Protein AF-A0A969K081-F1 (afdb_monomer_lite)

pLDDT: mean 80.59, std 16.22, range [32.28, 98.19]

Secondary structure (DSSP, 8-state):
--HHHHHHHHHHHHHHHHHHHHHHHHHHHTTT-TTTS--THHHHTTTTHHHHSGGGS-HHHHHHHHHHHHHHHHHHHHHHHHHHHHHHHHHHHHHHHHHHHHHHHHHHHHHHHHHHHHHHHHHHHHHHHHHHHHHHHHHHHHHHHHHHHHHHHHHHHHHHHHHHHHHHHHHHHHHHHHHHHHHHHHHHHHHHHHHHHHHHHHHHHHHHHHHHHHHHHHHHTTSSSS------------------

Radius of gyration: 89.13 Å; chains: 1; bounding box: 155×62×225 Å

Structure (mmCIF, N/CA/C/O backbone):
data_AF-A0A969K081-F1
#
_entry.id   AF-A0A969K081-F1
#
loop_
_atom_site.group_PDB
_atom_site.id
_atom_site.type_symbol
_atom_site.label_atom_id
_atom_site.label_alt_id
_atom_site.label_comp_id
_atom_site.label_asym_id
_atom_site.label_entity_id
_atom_site.label_seq_id
_atom_site.pdbx_PDB_ins_code
_atom_site.Cartn_x
_atom_site.Cartn_y
_atom_site.Cartn_z
_atom_site.occupancy
_atom_site.B_iso_or_equiv
_atom_site.auth_seq_id
_atom_site.auth_comp_id
_atom_site.auth_asym_id
_atom_site.auth_atom_id
_atom_site.pdbx_PDB_model_num
ATOM 1 N N . PRO A 1 1 ? -36.496 29.001 59.239 1.00 59.00 1 PRO A N 1
ATOM 2 C CA . PRO A 1 1 ? -37.001 27.655 58.867 1.00 59.00 1 PRO A CA 1
ATOM 3 C C . PRO A 1 1 ? -38.283 27.318 59.646 1.00 59.00 1 PRO A C 1
ATOM 5 O O . PRO A 1 1 ? -38.297 27.431 60.866 1.00 59.00 1 PRO A O 1
ATOM 8 N N . THR A 1 2 ? -39.377 27.017 58.946 1.00 68.44 2 THR A N 1
ATOM 9 C CA . THR A 1 2 ? -40.729 26.891 59.518 1.00 68.44 2 THR A CA 1
ATOM 10 C C . THR A 1 2 ? -41.077 25.438 59.856 1.00 68.44 2 THR A C 1
ATOM 12 O O . THR A 1 2 ? -40.722 24.526 59.116 1.00 68.44 2 THR A O 1
ATOM 15 N N . LEU A 1 3 ? -41.824 25.237 60.948 1.00 76.12 3 LEU A N 1
ATOM 16 C CA . LEU A 1 3 ? -42.313 23.943 61.459 1.00 76.12 3 LEU A CA 1
ATOM 17 C C . LEU A 1 3 ? -42.995 23.067 60.385 1.00 76.12 3 LEU A C 1
ATOM 19 O O . LEU A 1 3 ? -42.941 21.846 60.450 1.00 76.12 3 LEU A O 1
ATOM 23 N N . ARG A 1 4 ? -43.616 23.698 59.379 1.00 74.25 4 ARG A N 1
ATOM 24 C CA . ARG A 1 4 ? -44.255 23.006 58.250 1.00 74.25 4 ARG A CA 1
ATOM 25 C C . ARG A 1 4 ? -43.267 22.206 57.407 1.00 74.25 4 ARG A C 1
ATOM 27 O O . ARG A 1 4 ? -43.571 21.076 57.077 1.00 74.25 4 ARG A O 1
ATOM 34 N N . ARG A 1 5 ? -42.079 22.754 57.130 1.00 72.88 5 ARG A N 1
ATOM 35 C CA . ARG A 1 5 ? -41.067 22.062 56.318 1.00 72.88 5 ARG A CA 1
ATOM 36 C C . ARG A 1 5 ? -40.597 20.772 56.993 1.00 72.88 5 ARG A C 1
ATOM 38 O O . ARG A 1 5 ? -40.490 19.759 56.328 1.00 72.88 5 ARG A O 1
ATOM 45 N N . TRP A 1 6 ? -40.385 20.814 58.308 1.00 73.38 6 TRP A N 1
ATOM 46 C CA . TRP A 1 6 ? -40.000 19.631 59.083 1.00 73.38 6 TRP A CA 1
ATOM 47 C C . TRP A 1 6 ? -41.108 18.565 59.085 1.00 73.38 6 TRP A C 1
ATOM 49 O O . TRP A 1 6 ? -40.844 17.395 58.858 1.00 73.38 6 TRP A O 1
ATOM 59 N N . LEU A 1 7 ? -42.371 18.983 59.224 1.00 77.00 7 LEU A N 1
ATOM 60 C CA . LEU A 1 7 ? -43.511 18.064 59.174 1.00 77.00 7 LEU A CA 1
ATOM 61 C C . LEU A 1 7 ? -43.740 17.452 57.777 1.00 77.00 7 LEU A C 1
ATOM 63 O O . LEU A 1 7 ? -44.241 16.335 57.666 1.00 77.00 7 LEU A O 1
ATOM 67 N N . ASP A 1 8 ? -43.435 18.199 56.716 1.00 77.12 8 ASP A N 1
ATOM 68 C CA . ASP A 1 8 ? -43.556 17.729 55.335 1.00 77.12 8 ASP A CA 1
ATOM 69 C C . ASP A 1 8 ? -42.417 16.753 54.978 1.00 77.12 8 ASP A C 1
ATOM 71 O O . ASP A 1 8 ? -42.691 15.716 54.371 1.00 77.12 8 ASP A O 1
ATOM 75 N N . GLU A 1 9 ? -41.186 17.026 55.433 1.00 72.81 9 GLU A N 1
ATOM 76 C CA . GLU A 1 9 ? -40.024 16.125 55.325 1.00 72.81 9 GLU A CA 1
ATOM 77 C C . GLU A 1 9 ? -40.295 14.780 56.028 1.00 72.81 9 GLU A C 1
ATOM 79 O O . GLU A 1 9 ? -40.146 13.728 55.405 1.00 72.81 9 GLU A O 1
ATOM 84 N N . ASP A 1 10 ? -40.834 14.795 57.253 1.00 75.56 10 ASP A N 1
ATOM 85 C CA . ASP A 1 10 ? -41.200 13.574 57.991 1.00 75.56 10 ASP A CA 1
ATOM 86 C C . ASP A 1 10 ? -42.294 12.751 57.282 1.00 75.56 10 ASP A C 1
ATOM 88 O O . ASP A 1 10 ? -42.294 11.519 57.293 1.00 75.56 10 ASP A O 1
ATOM 92 N N . ARG A 1 11 ? -43.260 13.408 56.627 1.00 82.56 11 ARG A N 1
ATOM 93 C CA . ARG A 1 11 ? -44.336 12.716 55.889 1.00 82.56 11 ARG A CA 1
ATOM 94 C C . ARG A 1 11 ? -43.858 12.101 54.586 1.0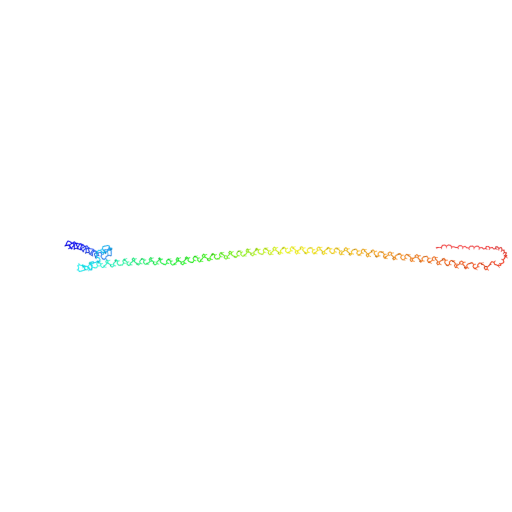0 82.56 11 ARG A C 1
ATOM 96 O O . ARG A 1 11 ? -44.428 11.113 54.118 1.00 82.56 11 ARG A O 1
ATOM 103 N N . GLU A 1 12 ? -42.905 12.744 53.932 1.00 83.19 12 GLU A N 1
ATOM 104 C CA . GLU A 1 12 ? -42.286 12.236 52.716 1.00 83.19 12 GLU A CA 1
ATOM 105 C C . GLU A 1 12 ? -41.336 11.078 53.025 1.00 83.19 12 GLU A C 1
ATOM 107 O O . GLU A 1 12 ? -41.365 10.081 52.302 1.00 83.19 12 GLU A O 1
ATOM 112 N N . TRP A 1 13 ? -40.614 11.152 54.148 1.00 82.62 13 TRP A N 1
ATOM 113 C CA . TRP A 1 13 ? -39.854 10.040 54.719 1.00 82.62 13 TRP A CA 1
ATOM 114 C C . TRP A 1 13 ? -40.749 8.828 54.994 1.00 82.62 13 TRP A C 1
ATOM 116 O O . TRP A 1 13 ? -40.563 7.782 54.383 1.00 82.62 13 TRP A O 1
ATOM 126 N N . LEU A 1 14 ? -41.803 8.981 55.803 1.00 85.94 14 LEU A N 1
ATOM 127 C CA . LEU A 1 14 ? -42.686 7.868 56.190 1.00 85.94 14 LEU A CA 1
ATOM 128 C C . LEU A 1 14 ? -43.382 7.182 55.005 1.00 85.94 14 LEU A C 1
ATOM 130 O O . LEU A 1 14 ? -43.640 5.978 55.044 1.00 85.94 14 LEU A O 1
ATOM 134 N N . ARG A 1 15 ? -43.725 7.937 53.952 1.00 88.50 15 ARG A N 1
ATOM 135 C CA . ARG A 1 15 ? -44.323 7.363 52.735 1.00 88.50 15 ARG A CA 1
ATOM 136 C C . ARG A 1 15 ? -43.318 6.513 51.969 1.00 88.50 15 ARG A C 1
ATOM 138 O O . ARG A 1 15 ? -43.654 5.403 51.569 1.00 88.50 15 ARG A O 1
ATOM 145 N N . GLN A 1 16 ? -42.116 7.038 51.763 1.00 88.19 16 GLN A N 1
ATOM 146 C CA . GLN A 1 16 ? -41.077 6.327 51.031 1.00 88.19 16 GLN A CA 1
ATOM 147 C C . GLN A 1 16 ? -40.527 5.145 51.851 1.00 88.19 16 GLN A C 1
ATOM 149 O O . GLN A 1 16 ? -40.237 4.106 51.271 1.00 88.19 16 GLN A O 1
ATOM 154 N N . HIS A 1 17 ? -40.455 5.268 53.184 1.00 89.44 17 HIS A N 1
ATOM 155 C CA . HIS A 1 17 ? -40.077 4.184 54.095 1.00 89.44 17 HIS A CA 1
ATOM 156 C C . HIS A 1 17 ? -41.062 3.018 53.990 1.00 89.44 17 HIS A C 1
ATOM 158 O O . HIS A 1 17 ? -40.651 1.907 53.688 1.00 89.44 17 HIS A O 1
ATOM 164 N N . ARG A 1 18 ? -42.374 3.284 54.063 1.00 90.75 18 ARG A N 1
ATOM 165 C CA . ARG A 1 18 ? -43.397 2.242 53.869 1.00 90.75 18 ARG A CA 1
ATOM 166 C C . ARG A 1 18 ? -43.296 1.557 52.508 1.00 90.75 18 ARG A C 1
ATOM 168 O O . ARG A 1 18 ? -43.435 0.343 52.425 1.00 90.75 18 ARG A O 1
ATOM 175 N N . GLN A 1 19 ? -43.056 2.330 51.451 1.00 91.81 19 GLN A N 1
ATOM 176 C CA . GLN A 1 19 ? -42.884 1.772 50.113 1.00 91.81 19 GLN A CA 1
ATOM 177 C C . GLN A 1 19 ? -41.620 0.904 50.015 1.00 91.81 19 GLN A C 1
ATOM 179 O O . GLN A 1 19 ? -41.650 -0.140 49.374 1.00 91.81 19 GLN A O 1
ATOM 184 N N . LEU A 1 20 ? -40.528 1.308 50.670 1.00 92.38 20 LEU A N 1
ATOM 185 C CA . LEU A 1 20 ? -39.312 0.505 50.768 1.00 92.38 20 LEU A CA 1
ATOM 186 C C . LEU A 1 20 ? -39.567 -0.807 51.523 1.00 92.38 20 LEU A C 1
ATOM 188 O O . LEU A 1 20 ? -39.098 -1.845 51.065 1.00 92.38 20 LEU A O 1
ATOM 192 N N . SER A 1 21 ? -40.328 -0.778 52.622 1.00 93.50 21 SER A N 1
ATOM 193 C CA . SER A 1 21 ? -40.708 -1.987 53.364 1.00 93.50 21 SER A CA 1
ATOM 194 C C . SER A 1 21 ? -41.506 -2.955 52.485 1.00 93.50 21 SER A C 1
ATOM 196 O O . SER A 1 21 ? -41.165 -4.132 52.401 1.00 93.50 21 SER A O 1
ATOM 198 N N . GLU A 1 22 ? -42.533 -2.457 51.787 1.00 94.88 22 GLU A N 1
ATOM 199 C CA . GLU A 1 22 ? -43.368 -3.261 50.882 1.00 94.88 22 GLU A CA 1
ATOM 200 C C . GLU A 1 22 ? -42.542 -3.874 49.736 1.00 94.88 22 GLU A C 1
ATOM 202 O O . GLU A 1 22 ? -42.673 -5.063 49.436 1.00 94.88 22 GLU A O 1
ATOM 207 N N . ASP A 1 23 ? -41.646 -3.091 49.127 1.00 95.12 23 ASP A N 1
ATOM 208 C CA . ASP A 1 23 ? -40.792 -3.557 48.032 1.00 95.12 23 ASP A CA 1
ATOM 209 C C . ASP A 1 23 ? -39.723 -4.565 48.527 1.00 95.12 23 ASP A C 1
ATOM 211 O O . ASP A 1 23 ? -39.427 -5.540 47.829 1.00 95.12 23 ASP A O 1
ATOM 215 N N . ALA A 1 24 ? -39.195 -4.405 49.747 1.00 94.62 24 ALA A N 1
ATOM 216 C CA . ALA A 1 24 ? -38.258 -5.351 50.365 1.00 94.62 24 ALA A CA 1
ATOM 217 C C . ALA A 1 24 ? -38.931 -6.688 50.742 1.00 94.62 24 ALA A C 1
ATOM 219 O O . ALA A 1 24 ? -38.358 -7.768 50.535 1.00 94.62 24 ALA A O 1
ATOM 220 N N . GLU A 1 25 ? -40.168 -6.641 51.243 1.00 95.19 25 GLU A N 1
ATOM 221 C CA . GLU A 1 25 ? -40.990 -7.833 51.478 1.00 95.19 25 GLU A CA 1
ATOM 222 C C . GLU A 1 25 ? -41.301 -8.558 50.164 1.00 95.19 25 GLU A C 1
ATOM 224 O O . GLU A 1 25 ? -41.139 -9.779 50.079 1.00 95.19 25 GLU A O 1
ATOM 229 N N . ALA A 1 26 ? -41.672 -7.816 49.115 1.00 94.94 26 ALA A N 1
ATOM 230 C CA . ALA A 1 26 ? -41.918 -8.374 47.790 1.00 94.94 26 ALA A CA 1
ATOM 231 C C . ALA A 1 26 ? -40.659 -9.038 47.210 1.00 94.94 26 ALA A C 1
ATOM 233 O O . ALA A 1 26 ? -40.724 -10.178 46.751 1.00 94.94 26 ALA A O 1
ATOM 234 N N . TRP A 1 27 ? -39.498 -8.382 47.283 1.00 96.44 27 TRP A N 1
ATOM 235 C CA . TRP A 1 27 ? -38.220 -8.958 46.847 1.00 96.44 27 TRP A CA 1
ATOM 236 C C . TRP A 1 27 ? -37.920 -10.288 47.547 1.00 96.44 27 TRP A C 1
ATOM 238 O O . TRP A 1 27 ? -37.550 -11.268 46.899 1.00 96.44 27 TRP A O 1
ATOM 248 N N . THR A 1 28 ? -38.165 -10.360 48.854 1.00 96.06 28 THR A N 1
ATOM 249 C CA . THR A 1 28 ? -37.960 -11.583 49.643 1.00 96.06 28 THR A CA 1
ATOM 250 C C . THR A 1 28 ? -38.957 -12.679 49.268 1.00 96.06 28 THR A C 1
ATOM 252 O O . THR A 1 28 ? -38.566 -13.833 49.077 1.00 96.06 28 THR A O 1
ATOM 255 N N . ALA A 1 29 ? -40.234 -12.329 49.085 1.00 95.62 29 ALA A N 1
ATOM 256 C CA . ALA A 1 29 ? -41.270 -13.252 48.619 1.00 95.62 29 ALA A CA 1
ATOM 257 C C . ALA A 1 29 ? -40.964 -13.814 47.217 1.00 95.62 29 ALA A C 1
ATOM 259 O O . ALA A 1 29 ? -41.280 -14.969 46.922 1.00 95.62 29 ALA A O 1
ATOM 260 N N . HIS A 1 30 ? -40.287 -13.028 46.378 1.00 95.19 30 HIS A N 1
ATOM 261 C CA . HIS A 1 30 ? -39.812 -13.407 45.048 1.00 95.19 30 HIS A CA 1
ATOM 262 C C . HIS A 1 30 ? -38.402 -14.025 45.045 1.00 95.19 30 HIS A C 1
ATOM 264 O O . HIS A 1 30 ? -37.718 -14.001 44.025 1.00 95.19 30 HIS A O 1
ATOM 270 N N . GLN A 1 31 ? -37.967 -14.625 46.160 1.00 93.81 31 GLN A N 1
ATOM 271 C CA . GLN A 1 31 ? -36.681 -15.334 46.276 1.00 93.81 31 GLN A CA 1
ATOM 272 C C . GLN A 1 31 ? -35.467 -14.458 45.940 1.00 93.81 31 GLN A C 1
ATOM 274 O O . GLN A 1 31 ? -34.484 -14.928 45.369 1.00 93.81 31 GLN A O 1
ATOM 279 N N . GLN A 1 32 ? -35.540 -13.179 46.301 1.00 91.88 32 GLN A N 1
ATOM 280 C CA . GLN A 1 32 ? -34.469 -12.209 46.121 1.00 91.88 32 GLN A CA 1
ATOM 281 C C . GLN A 1 32 ? -34.068 -11.971 44.650 1.00 91.88 32 GLN A C 1
ATOM 283 O O . GLN A 1 32 ? -32.918 -11.640 44.345 1.00 91.88 32 GLN A O 1
ATOM 288 N N . GLU A 1 33 ? -35.010 -12.099 43.710 1.00 94.62 33 GLU A N 1
ATOM 289 C CA . GLU A 1 33 ? -34.734 -11.905 42.286 1.00 94.62 33 GLU A CA 1
ATOM 290 C C . GLU A 1 33 ? -34.259 -10.470 41.966 1.00 94.62 33 GLU A C 1
ATOM 292 O O . GLU A 1 33 ? -34.848 -9.471 42.385 1.00 94.62 33 GLU A O 1
ATOM 297 N N . ALA A 1 34 ? -33.208 -10.353 41.146 1.00 90.56 34 ALA A N 1
ATOM 298 C CA . ALA A 1 34 ? -32.587 -9.072 40.799 1.00 90.56 34 ALA A CA 1
ATOM 299 C C . ALA A 1 34 ? -33.510 -8.091 40.043 1.00 90.56 34 ALA A C 1
ATOM 301 O O . ALA A 1 34 ? -33.177 -6.910 39.923 1.00 90.56 34 ALA A O 1
ATOM 302 N N . SER A 1 35 ? -34.632 -8.558 39.486 1.00 92.00 35 SER A N 1
ATOM 303 C CA . SER A 1 35 ? -35.621 -7.736 38.773 1.00 92.00 35 SER A CA 1
ATOM 304 C C . SER A 1 35 ? -36.452 -6.844 39.704 1.00 92.00 35 SER A C 1
ATOM 306 O O . SER A 1 35 ? -36.921 -5.798 39.259 1.00 92.00 35 SER A O 1
ATOM 308 N N . PHE A 1 36 ? -36.572 -7.217 40.982 1.00 92.38 36 PHE A N 1
ATOM 309 C CA . PHE A 1 36 ? -37.279 -6.453 42.018 1.00 92.38 36 PHE A CA 1
ATOM 310 C C . PHE A 1 36 ? -36.385 -5.422 42.719 1.00 92.38 36 PHE A C 1
ATOM 312 O O . PHE A 1 36 ? -36.888 -4.513 43.374 1.00 92.38 36 PHE A O 1
ATOM 319 N N . LEU A 1 37 ? -35.063 -5.533 42.559 1.00 94.50 37 LEU A N 1
ATOM 320 C CA . LEU A 1 37 ? -34.110 -4.574 43.108 1.00 94.50 37 LEU A CA 1
ATOM 321 C C . LEU A 1 37 ? -34.293 -3.190 42.485 1.00 94.50 37 LEU A C 1
ATOM 323 O O . LEU A 1 37 ? -34.565 -3.045 41.287 1.00 94.50 37 LEU A O 1
ATOM 327 N N . TYR A 1 38 ? -34.082 -2.154 43.290 1.00 94.06 38 TYR A N 1
ATOM 328 C CA . TYR A 1 38 ? -34.150 -0.784 42.805 1.00 94.06 38 TYR A CA 1
ATOM 329 C C . TYR A 1 38 ? -33.035 -0.499 41.800 1.00 94.06 38 TYR A C 1
ATOM 331 O O . TYR A 1 38 ? -31.892 -0.927 41.948 1.00 94.06 38 TYR A O 1
ATOM 339 N N . ARG A 1 39 ? -33.369 0.264 40.753 1.00 92.06 39 ARG A N 1
ATOM 340 C CA . ARG A 1 39 ? -32.433 0.682 39.701 1.00 92.06 39 ARG A CA 1
ATOM 341 C C . ARG A 1 39 ? -32.678 2.135 39.311 1.00 92.06 39 ARG A C 1
ATOM 343 O O . ARG A 1 39 ? -33.806 2.627 39.369 1.00 92.06 39 ARG A O 1
ATOM 350 N N . GLY A 1 40 ? -31.623 2.809 38.858 1.00 90.44 40 GLY A N 1
ATOM 351 C CA . GLY A 1 40 ? -31.710 4.168 38.322 1.00 90.44 40 GLY A CA 1
ATOM 352 C C . GLY A 1 40 ? -32.259 5.165 39.344 1.00 90.44 40 GLY A C 1
ATOM 353 O O . GLY A 1 40 ? -31.790 5.215 40.476 1.00 90.44 40 GLY A O 1
ATOM 354 N N . SER A 1 41 ? -33.266 5.947 38.951 1.00 89.62 41 SER A N 1
ATOM 355 C CA . SER A 1 41 ? -33.818 7.023 39.784 1.00 89.62 41 SER A CA 1
ATOM 356 C C . SER A 1 41 ? -34.443 6.539 41.093 1.00 89.62 41 SER A C 1
ATOM 358 O O . SER A 1 41 ? -34.423 7.281 42.068 1.00 89.62 41 SER A O 1
ATOM 360 N N . ARG A 1 42 ? -34.985 5.311 41.136 1.00 89.81 42 ARG A N 1
ATOM 361 C CA . ARG A 1 42 ? -35.595 4.767 42.358 1.00 89.81 42 ARG A CA 1
ATOM 362 C C . ARG A 1 42 ? -34.538 4.431 43.413 1.00 89.81 42 ARG A C 1
ATOM 364 O O . ARG A 1 42 ? -34.762 4.702 44.581 1.00 89.81 42 ARG A O 1
ATOM 371 N N . LEU A 1 43 ? -33.384 3.907 42.991 1.00 92.12 43 LEU A N 1
ATOM 372 C CA . LEU A 1 43 ? -32.249 3.647 43.882 1.00 92.12 43 LEU A CA 1
ATOM 373 C C . LEU A 1 43 ? -31.585 4.956 44.328 1.00 92.12 43 LEU A C 1
ATOM 375 O O . LEU A 1 43 ? -31.345 5.132 45.512 1.00 92.12 43 LEU A O 1
ATOM 379 N N . ALA A 1 44 ? -31.398 5.911 43.411 1.00 90.19 44 ALA A N 1
ATOM 380 C CA . ALA A 1 44 ? -30.801 7.213 43.724 1.00 90.19 44 ALA A CA 1
ATOM 381 C C . ALA A 1 44 ? -31.606 8.030 44.754 1.00 90.19 44 ALA A C 1
ATOM 383 O O . ALA A 1 44 ? -31.037 8.816 45.501 1.00 90.19 44 ALA A O 1
ATOM 384 N N . ALA A 1 45 ? -32.931 7.849 44.809 1.00 88.62 45 ALA A N 1
ATOM 385 C CA . ALA A 1 45 ? -33.777 8.515 45.801 1.00 88.62 45 ALA A CA 1
ATOM 386 C C . ALA A 1 45 ? -33.554 7.999 47.236 1.00 88.62 45 ALA A C 1
ATOM 388 O O . ALA A 1 45 ? -33.828 8.728 48.188 1.00 88.62 45 ALA A O 1
ATOM 389 N N . VAL A 1 46 ? -33.063 6.763 47.382 1.00 89.88 46 VAL A N 1
ATOM 390 C CA . VAL A 1 46 ? -32.920 6.068 48.671 1.00 89.88 46 VAL A CA 1
ATOM 391 C C . VAL A 1 46 ? -31.476 5.671 49.003 1.00 89.88 46 VAL A C 1
ATOM 393 O O . VAL A 1 46 ? -31.223 5.103 50.060 1.00 89.88 46 VAL A O 1
ATOM 396 N N . GLU A 1 47 ? -30.503 5.972 48.135 1.00 88.31 47 GLU A N 1
ATOM 397 C CA . GLU A 1 47 ? -29.103 5.550 48.312 1.00 88.31 47 GLU A CA 1
ATOM 398 C C . GLU A 1 47 ? -28.439 6.171 49.548 1.00 88.31 47 GLU A C 1
ATOM 400 O O . GLU A 1 47 ? -27.571 5.553 50.154 1.00 88.31 47 GLU A O 1
ATOM 405 N N . THR A 1 48 ? -28.872 7.370 49.953 1.00 87.81 48 THR A N 1
ATOM 406 C CA . THR A 1 48 ? -28.328 8.091 51.115 1.00 87.81 48 THR A CA 1
ATOM 407 C C . THR A 1 48 ? -28.983 7.678 52.430 1.00 87.81 48 THR A C 1
ATOM 409 O O . THR A 1 48 ? -28.584 8.135 53.500 1.00 87.81 48 THR A O 1
ATOM 412 N N . TRP A 1 49 ? -30.020 6.845 52.380 1.00 87.75 49 TRP A N 1
ATOM 413 C CA . TRP A 1 49 ? -30.821 6.496 53.548 1.00 87.75 49 TRP A CA 1
ATOM 414 C C . TRP A 1 49 ? -30.106 5.606 54.561 1.00 87.75 49 TRP A C 1
ATOM 416 O O . TRP A 1 49 ? -30.269 5.876 55.750 1.00 87.75 49 TRP A O 1
ATOM 426 N N . PRO A 1 50 ? -29.279 4.619 54.159 1.00 87.19 50 PRO A N 1
ATOM 427 C CA . PRO A 1 50 ? -28.464 3.872 55.112 1.00 87.19 50 PRO A CA 1
ATOM 428 C C . PRO A 1 50 ? -27.547 4.779 55.946 1.00 87.19 50 PRO A C 1
ATOM 430 O O . PRO A 1 50 ? -27.298 4.487 57.110 1.00 87.19 50 PRO A O 1
ATOM 433 N N . GLU A 1 51 ? -27.078 5.895 55.376 1.00 86.19 51 GLU A N 1
ATOM 434 C CA . GLU A 1 51 ? -26.223 6.867 56.071 1.00 86.19 51 GLU A CA 1
ATOM 435 C C . GLU A 1 51 ? -27.021 7.850 56.943 1.00 86.19 51 GLU A C 1
ATOM 437 O O . GLU A 1 51 ? -26.539 8.272 57.992 1.00 86.19 51 GLU A O 1
ATOM 442 N N . GLN A 1 52 ? -28.227 8.236 56.514 1.00 85.38 52 GLN A N 1
ATOM 443 C CA . GLN A 1 52 ? -29.030 9.279 57.169 1.00 85.38 52 GLN A CA 1
ATOM 444 C C . GLN A 1 52 ? -29.995 8.741 58.233 1.00 85.38 52 GLN A C 1
ATOM 446 O O . GLN A 1 52 ? -30.214 9.408 59.240 1.00 85.38 52 GLN A O 1
ATOM 451 N N . HIS A 1 53 ? -30.563 7.555 58.013 1.00 82.25 53 HIS A N 1
ATOM 452 C CA . HIS A 1 53 ? -31.622 6.955 58.834 1.00 82.25 53 HIS A CA 1
ATOM 453 C C . HIS A 1 53 ? -31.368 5.457 59.071 1.00 82.25 53 HIS A C 1
ATOM 455 O O . HIS A 1 53 ? -32.305 4.679 59.231 1.00 82.25 53 HIS A O 1
ATOM 461 N N . GLY A 1 54 ? -30.100 5.028 59.067 1.00 80.81 54 GLY A N 1
ATOM 462 C CA . GLY A 1 54 ? -29.719 3.615 59.171 1.00 80.81 54 GL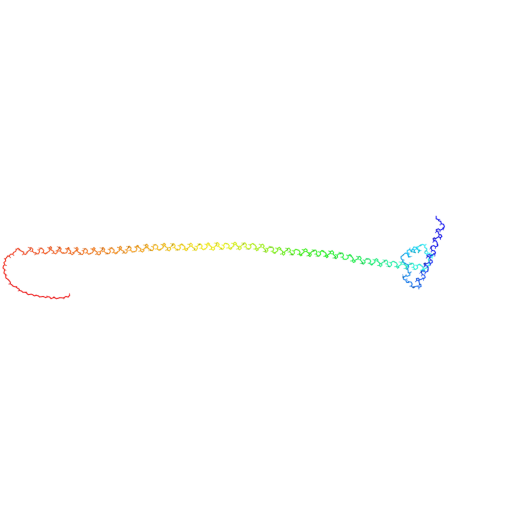Y A CA 1
ATOM 463 C C . GLY A 1 54 ? -30.334 2.883 60.369 1.00 80.81 54 GLY A C 1
ATOM 464 O O . GLY A 1 54 ? -30.721 1.724 60.232 1.00 80.81 54 GLY A O 1
ATOM 465 N N . ASP A 1 55 ? -30.493 3.578 61.499 1.00 83.69 55 ASP A N 1
ATOM 466 C CA . ASP A 1 55 ? -31.081 3.041 62.736 1.00 83.69 55 ASP A CA 1
ATOM 467 C C . ASP A 1 55 ? -32.608 2.833 62.656 1.00 83.69 55 ASP A C 1
ATOM 469 O O . ASP A 1 55 ? -33.170 2.078 63.449 1.00 83.69 55 ASP A O 1
ATOM 473 N N . GLU A 1 56 ? -33.289 3.491 61.712 1.00 86.25 56 GLU A N 1
ATOM 474 C CA . GLU A 1 56 ? -34.736 3.367 61.479 1.00 86.25 56 GLU A CA 1
ATOM 475 C C . GLU A 1 56 ? -35.072 2.303 60.419 1.00 86.25 56 GLU A C 1
ATOM 477 O O . GLU A 1 56 ? -36.229 1.898 60.297 1.00 86.25 56 GLU A O 1
ATOM 482 N N . LEU A 1 57 ? -34.070 1.831 59.666 1.00 88.19 57 LEU A N 1
ATOM 483 C CA . LEU A 1 57 ? -34.235 0.802 58.642 1.00 88.19 57 LEU A CA 1
ATOM 484 C C . LEU A 1 57 ? -34.250 -0.603 59.256 1.00 88.19 57 LEU A C 1
ATOM 486 O O . LEU A 1 57 ? -33.393 -0.974 60.061 1.00 88.19 57 LEU A O 1
ATOM 490 N N . SER A 1 58 ? -35.193 -1.426 58.809 1.00 91.12 58 SER A N 1
ATOM 491 C CA . SER A 1 58 ? -35.239 -2.852 59.136 1.00 91.12 58 SER A CA 1
ATOM 492 C C . SER A 1 58 ? -34.039 -3.595 58.523 1.00 91.12 58 SER A C 1
ATOM 494 O O . SER A 1 58 ? -33.593 -3.231 57.431 1.00 91.12 58 SER A O 1
ATOM 496 N N . PRO A 1 59 ? -33.546 -4.695 59.131 1.00 91.56 59 PRO A N 1
ATOM 497 C CA . PRO A 1 59 ? -32.498 -5.525 58.530 1.00 91.56 59 PRO A CA 1
ATOM 498 C C . PRO A 1 59 ? -32.814 -5.972 57.094 1.00 91.56 59 PRO A C 1
ATOM 500 O O . PRO A 1 59 ? -31.917 -6.023 56.257 1.00 91.56 59 PRO A O 1
ATOM 503 N N . LEU A 1 60 ? -34.092 -6.236 56.793 1.00 92.94 60 LEU A N 1
ATOM 504 C CA . LEU A 1 60 ? -34.543 -6.624 55.453 1.00 92.94 60 LEU A CA 1
ATOM 505 C C . LEU A 1 60 ? -34.393 -5.487 54.433 1.00 92.94 60 LEU A C 1
ATOM 507 O O . LEU A 1 60 ? -33.997 -5.711 53.293 1.00 92.94 60 LEU A O 1
ATOM 511 N N . GLU A 1 61 ? -34.693 -4.257 54.852 1.00 93.62 61 GLU A N 1
ATOM 512 C CA . GLU A 1 61 ? -34.575 -3.057 54.018 1.00 93.62 61 GLU A CA 1
ATOM 513 C C . GLU A 1 61 ? -33.103 -2.743 53.740 1.00 93.62 61 GLU A C 1
ATOM 515 O O . GLU A 1 61 ? -32.738 -2.423 52.609 1.00 93.62 61 GLU A O 1
ATOM 520 N N . GLN A 1 62 ? -32.241 -2.896 54.750 1.00 92.44 62 GLN A N 1
ATOM 521 C CA . GLN A 1 62 ? -30.794 -2.756 54.592 1.00 92.44 62 GLN A CA 1
ATOM 522 C C . GLN A 1 62 ? -30.235 -3.796 53.609 1.00 92.44 62 GLN A C 1
ATOM 524 O O . GLN A 1 62 ? -29.456 -3.445 52.722 1.00 92.44 62 GLN A O 1
ATOM 529 N N . GLU A 1 63 ? -30.663 -5.059 53.716 1.00 93.50 63 GLU A N 1
ATOM 530 C CA . GLU A 1 63 ? -30.260 -6.126 52.791 1.00 93.50 63 GLU A CA 1
ATOM 531 C C . GLU A 1 63 ? -30.729 -5.836 51.357 1.00 93.50 63 GLU A C 1
ATOM 533 O O . GLU A 1 63 ? -29.942 -5.940 50.413 1.00 93.50 63 GLU A O 1
ATOM 538 N N . PHE A 1 64 ? -31.976 -5.385 51.191 1.00 94.62 64 PHE A N 1
ATOM 539 C CA . PHE A 1 64 ? -32.543 -5.008 49.895 1.00 94.62 64 PHE A CA 1
ATOM 540 C C . PHE A 1 64 ? -31.790 -3.846 49.229 1.00 94.62 64 PHE A C 1
ATOM 542 O O . PHE A 1 64 ? -31.459 -3.904 48.036 1.00 94.62 64 PHE A O 1
ATOM 549 N N . LEU A 1 65 ? -31.487 -2.786 49.985 1.00 93.75 65 LEU A N 1
ATOM 550 C CA . LEU A 1 65 ? -30.724 -1.643 49.481 1.00 93.75 65 LEU A CA 1
ATOM 551 C C . LEU A 1 65 ? -29.298 -2.055 49.107 1.00 93.75 65 LEU A C 1
ATOM 553 O O . LEU A 1 65 ? -28.818 -1.704 48.027 1.00 93.75 65 LEU A O 1
ATOM 557 N N . GLN A 1 66 ? -28.647 -2.866 49.943 1.00 93.31 66 GLN A N 1
ATOM 558 C CA . GLN A 1 66 ? -27.301 -3.360 49.670 1.00 93.31 66 GLN A CA 1
ATOM 559 C C . GLN A 1 66 ? -27.256 -4.257 48.424 1.00 93.31 66 GLN A C 1
ATOM 561 O O . GLN A 1 66 ? -26.344 -4.132 47.598 1.00 93.31 66 GLN A O 1
ATOM 566 N N . ALA A 1 67 ? -28.250 -5.130 48.247 1.00 94.81 67 ALA A N 1
ATOM 567 C CA . ALA A 1 67 ? -28.392 -5.950 47.049 1.00 94.81 67 ALA A CA 1
ATOM 568 C C . ALA A 1 67 ? -28.604 -5.077 45.800 1.00 94.81 67 ALA A C 1
ATOM 570 O O . ALA A 1 67 ? -27.948 -5.293 44.777 1.00 94.81 67 ALA A O 1
ATOM 571 N N . SER A 1 68 ? -29.443 -4.041 45.901 1.00 94.81 68 SER A N 1
ATOM 572 C CA . SER A 1 68 ? -29.707 -3.089 44.812 1.00 94.81 68 SER A CA 1
ATOM 573 C C . SER A 1 68 ? -28.445 -2.327 44.385 1.00 94.81 68 SER A C 1
ATOM 575 O O . SER A 1 68 ? -28.144 -2.245 43.191 1.00 94.81 68 SER A O 1
ATOM 577 N N . LEU A 1 69 ? -27.656 -1.836 45.347 1.00 93.88 69 LEU A N 1
ATOM 578 C CA . LEU A 1 69 ? -26.375 -1.162 45.094 1.00 93.88 69 LEU A CA 1
ATOM 579 C C . LEU A 1 69 ? -25.345 -2.103 44.455 1.00 93.88 69 LEU A C 1
ATOM 581 O O . LEU A 1 69 ? -24.660 -1.730 43.498 1.00 93.88 69 LEU A O 1
ATOM 585 N N . THR A 1 70 ? -25.260 -3.342 44.944 1.00 94.12 70 THR A N 1
ATOM 586 C CA . THR A 1 70 ? -24.333 -4.354 44.414 1.00 94.12 70 THR A CA 1
ATOM 587 C C . THR A 1 70 ? -24.664 -4.705 42.962 1.00 94.12 70 THR A C 1
ATOM 589 O O . THR A 1 70 ? -23.769 -4.778 42.117 1.00 94.12 70 THR A O 1
ATOM 592 N N . GLU A 1 71 ? -25.949 -4.858 42.638 1.00 94.19 71 GLU A N 1
ATOM 593 C CA . GLU A 1 71 ? -26.396 -5.132 41.271 1.00 94.19 71 GLU A CA 1
ATOM 594 C C . GLU A 1 71 ? -26.138 -3.943 40.332 1.00 94.19 71 GLU A C 1
ATOM 596 O O . GLU A 1 71 ? -25.670 -4.130 39.205 1.00 94.19 71 GLU A O 1
ATOM 601 N N . GLN A 1 72 ? -26.361 -2.705 40.786 1.00 93.62 72 GLN A N 1
ATOM 602 C CA . GLN A 1 72 ? -26.023 -1.515 40.000 1.00 93.62 72 GLN A CA 1
ATOM 603 C C . GLN A 1 72 ? -24.518 -1.438 39.708 1.00 93.62 72 GLN A C 1
ATOM 605 O O . GLN A 1 72 ? -24.128 -1.150 38.571 1.00 93.62 72 GLN A O 1
ATOM 610 N N . ALA A 1 73 ? -23.675 -1.727 40.703 1.00 92.75 73 ALA A N 1
ATOM 611 C CA . ALA A 1 73 ? -22.226 -1.764 40.535 1.00 92.75 73 ALA A CA 1
ATOM 612 C C . ALA A 1 73 ? -21.796 -2.843 39.526 1.00 92.75 73 ALA A C 1
ATOM 614 O O . ALA A 1 73 ?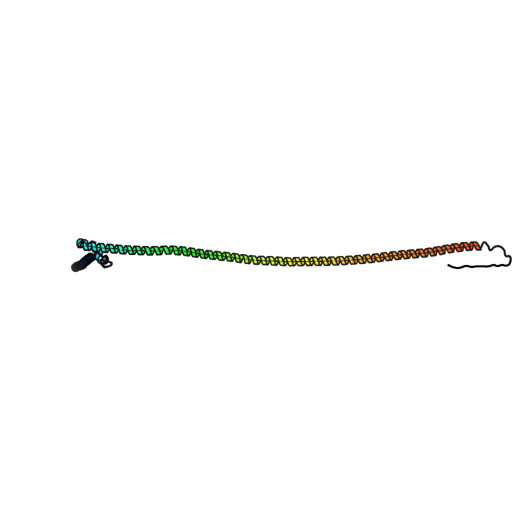 -20.951 -2.576 38.668 1.00 92.75 73 ALA A O 1
ATOM 615 N N . ARG A 1 74 ? -22.423 -4.029 39.562 1.00 93.25 74 ARG A N 1
ATOM 616 C CA . ARG A 1 74 ? -22.186 -5.111 38.592 1.00 93.25 74 ARG A CA 1
ATOM 617 C C . ARG A 1 74 ? -22.523 -4.676 37.166 1.00 93.25 74 ARG A C 1
ATOM 619 O O . ARG A 1 74 ? -21.678 -4.782 36.279 1.00 93.25 74 ARG A O 1
ATOM 626 N N . LEU A 1 75 ? -23.713 -4.114 36.955 1.00 92.12 75 LEU A N 1
ATOM 627 C CA . LEU A 1 75 ? -24.153 -3.641 35.637 1.00 92.12 75 LEU A CA 1
ATOM 628 C C . LEU A 1 75 ? -23.279 -2.493 35.105 1.00 92.12 75 LEU A C 1
ATOM 630 O O . LEU A 1 75 ? -23.023 -2.406 33.903 1.00 92.12 75 LEU A O 1
ATOM 634 N N . ALA A 1 76 ? -22.805 -1.602 35.981 1.00 91.44 76 ALA A N 1
ATOM 635 C CA . ALA A 1 76 ? -21.871 -0.545 35.604 1.00 91.44 76 ALA A CA 1
ATOM 636 C C . ALA A 1 76 ? -20.503 -1.117 35.190 1.00 91.44 76 ALA A C 1
ATOM 638 O O . ALA A 1 76 ? -19.952 -0.706 34.167 1.00 91.44 76 ALA A O 1
ATOM 639 N N . ALA A 1 77 ? -19.983 -2.097 35.933 1.00 93.06 77 ALA A N 1
ATOM 640 C CA . ALA A 1 77 ? -18.727 -2.768 35.610 1.00 93.06 77 ALA A CA 1
ATOM 641 C C . ALA A 1 77 ? -18.800 -3.529 34.275 1.00 93.06 77 ALA A C 1
ATOM 643 O O . ALA A 1 77 ? -17.870 -3.436 33.473 1.00 93.06 77 ALA A O 1
ATOM 644 N N . GLU A 1 78 ? -19.912 -4.216 33.997 1.00 93.00 78 GLU A N 1
ATOM 645 C CA . GLU A 1 78 ? -20.145 -4.900 32.718 1.00 93.00 78 GLU A CA 1
ATOM 646 C C . GLU A 1 78 ? -20.150 -3.922 31.539 1.00 93.00 78 GLU A C 1
ATOM 648 O O . GLU A 1 78 ? -19.479 -4.166 30.536 1.00 93.00 78 GLU A O 1
ATOM 653 N N . LYS A 1 79 ? -20.827 -2.773 31.669 1.00 90.56 79 LYS A N 1
ATOM 654 C CA . LYS A 1 79 ? -20.825 -1.732 30.627 1.00 90.56 79 LYS A CA 1
ATOM 655 C C . LYS A 1 79 ? -19.428 -1.173 30.371 1.00 90.56 79 LYS A C 1
ATOM 657 O O . LYS A 1 79 ? -19.042 -1.013 29.217 1.00 90.56 79 LYS A O 1
ATOM 662 N N . VAL A 1 80 ? -18.652 -0.912 31.423 1.00 92.69 80 VAL A N 1
ATOM 663 C CA . VAL A 1 80 ? -17.263 -0.443 31.284 1.00 92.69 80 VAL A CA 1
ATOM 664 C C . VAL A 1 80 ? -16.383 -1.517 30.637 1.00 92.69 80 VAL A C 1
ATOM 666 O O . VAL A 1 80 ? -15.537 -1.196 29.804 1.00 92.69 80 VAL A O 1
ATOM 669 N N . ALA A 1 81 ? -16.577 -2.794 30.975 1.00 90.25 81 ALA A N 1
ATOM 670 C CA . ALA A 1 81 ? -15.850 -3.896 30.349 1.00 90.25 81 ALA A CA 1
ATOM 671 C C . ALA A 1 81 ? -16.179 -4.023 28.851 1.00 90.25 81 ALA A C 1
ATOM 673 O O . ALA A 1 81 ? -15.262 -4.169 28.043 1.00 90.25 81 ALA A O 1
ATOM 674 N N . GLN A 1 82 ? -17.456 -3.897 28.477 1.00 90.06 82 GLN A N 1
ATOM 675 C CA . GLN A 1 82 ? -17.893 -3.884 27.076 1.00 90.06 82 GLN A CA 1
ATOM 676 C C . GLN A 1 82 ? -17.297 -2.698 26.308 1.00 90.06 82 GLN A C 1
ATOM 678 O O . GLN A 1 82 ? -16.709 -2.891 25.247 1.00 90.06 82 GLN A O 1
ATOM 683 N N . GLN A 1 83 ? -17.350 -1.489 26.874 1.00 89.81 83 GLN A N 1
ATOM 684 C CA . GLN A 1 83 ? -16.751 -0.299 26.258 1.00 89.81 83 GLN A CA 1
ATOM 685 C C . GLN A 1 83 ? -15.243 -0.461 26.036 1.00 89.81 83 GLN A C 1
ATOM 687 O O . GLN A 1 83 ? -14.737 -0.151 24.961 1.00 89.81 83 GLN A O 1
ATOM 692 N N . ARG A 1 84 ? -14.519 -1.020 27.014 1.00 86.12 84 ARG A N 1
ATOM 693 C CA . ARG A 1 84 ? -13.081 -1.300 26.869 1.00 86.12 84 ARG A CA 1
ATOM 694 C C . ARG A 1 84 ? -12.792 -2.306 25.757 1.00 86.12 84 ARG A C 1
ATOM 696 O O . ARG A 1 84 ? -11.803 -2.143 25.048 1.00 86.12 84 ARG A O 1
ATOM 703 N N . GLN A 1 85 ? -13.628 -3.332 25.595 1.00 84.00 85 GLN A N 1
ATOM 704 C CA . GLN A 1 85 ? -13.480 -4.289 24.496 1.00 84.00 85 GLN A CA 1
ATOM 705 C C . GLN A 1 85 ? -13.687 -3.616 23.134 1.00 84.00 85 GLN A C 1
ATOM 707 O O . GLN A 1 85 ? -12.903 -3.839 22.213 1.00 84.00 85 GLN A O 1
ATOM 712 N N . GLU A 1 86 ? -14.694 -2.752 23.005 1.00 83.88 86 GLU A N 1
ATOM 713 C CA . GLU A 1 86 ? -14.934 -2.001 21.768 1.00 83.88 86 GLU A CA 1
ATOM 714 C C . GLU A 1 86 ? -13.778 -1.043 21.442 1.00 83.88 86 GLU A C 1
ATOM 716 O O . GLU A 1 86 ? -13.311 -0.998 20.300 1.00 83.88 86 GLU A O 1
ATOM 721 N N . GLU A 1 87 ? -13.251 -0.329 22.439 1.00 82.25 87 GLU A N 1
ATOM 722 C CA . GLU A 1 87 ? -12.104 0.570 22.268 1.00 82.25 87 GLU A CA 1
ATOM 723 C C . GLU A 1 87 ? -10.835 -0.172 21.830 1.00 82.25 87 GLU A C 1
ATOM 725 O O . GLU A 1 87 ? -10.119 0.298 20.939 1.00 82.25 87 GLU A O 1
ATOM 730 N N . GLN A 1 88 ? -10.566 -1.351 22.398 1.00 79.06 88 GLN A N 1
ATOM 731 C CA . GLN A 1 88 ? -9.418 -2.177 22.010 1.00 79.06 88 GLN A CA 1
ATOM 732 C C . GLN A 1 88 ? -9.481 -2.572 20.530 1.00 79.06 88 GLN A C 1
ATOM 734 O O . GLN A 1 88 ? -8.500 -2.404 19.800 1.00 79.06 88 GLN A O 1
ATOM 739 N N . LEU A 1 89 ? -10.656 -2.991 20.050 1.00 75.50 89 LEU A N 1
ATOM 740 C CA . LEU A 1 89 ? -10.862 -3.344 18.642 1.00 75.50 89 LEU A CA 1
ATOM 741 C C . LEU A 1 89 ? -10.669 -2.146 17.700 1.00 75.50 89 LEU A C 1
ATOM 743 O O . LEU A 1 89 ? -10.208 -2.308 16.565 1.00 75.50 89 LEU A O 1
ATOM 747 N N . ILE A 1 90 ? -11.010 -0.933 18.145 1.00 75.88 90 ILE A N 1
ATOM 748 C CA . ILE A 1 90 ? -10.795 0.290 17.361 1.00 75.88 90 ILE A CA 1
ATOM 749 C C . ILE A 1 90 ? -9.296 0.602 17.259 1.00 75.88 90 ILE A C 1
ATOM 751 O O . ILE A 1 90 ? -8.811 0.888 16.159 1.00 75.88 90 ILE A O 1
ATOM 755 N N . MET A 1 91 ? -8.550 0.508 18.362 1.00 72.31 91 MET A N 1
ATOM 756 C CA . MET A 1 91 ? -7.113 0.813 18.387 1.00 72.31 91 MET A CA 1
ATOM 757 C C . MET A 1 91 ? -6.290 -0.173 17.544 1.00 72.31 91 MET A C 1
ATOM 759 O O . MET A 1 91 ? -5.416 0.249 16.780 1.00 72.31 91 MET A O 1
ATOM 763 N N . GLU A 1 92 ? -6.605 -1.470 17.596 1.00 76.50 92 GLU A N 1
ATOM 764 C CA . GLU A 1 92 ? -5.933 -2.491 16.775 1.00 76.50 92 GLU A CA 1
ATOM 765 C C . GLU A 1 92 ? -6.134 -2.263 15.271 1.00 76.50 92 GLU A C 1
ATOM 767 O O . GLU A 1 92 ? -5.211 -2.420 14.465 1.00 76.50 92 GLU A O 1
ATOM 772 N N . ARG A 1 93 ? -7.329 -1.823 14.863 1.00 76.62 93 ARG A N 1
ATOM 773 C CA . ARG A 1 93 ? -7.610 -1.529 13.451 1.00 76.62 93 ARG A CA 1
ATOM 774 C C . ARG A 1 93 ? -6.808 -0.337 12.939 1.00 76.62 93 ARG A C 1
ATOM 776 O O . ARG A 1 93 ? -6.375 -0.342 11.784 1.00 76.62 93 ARG A O 1
ATOM 783 N N . GLN A 1 94 ? -6.592 0.684 13.765 1.00 76.19 94 GLN A N 1
ATOM 784 C CA . GLN A 1 94 ? -5.901 1.902 13.334 1.00 76.19 94 GLN A CA 1
ATOM 785 C C . GLN A 1 94 ? -4.431 1.649 12.974 1.00 76.19 94 GLN A C 1
ATOM 787 O O . GLN A 1 94 ? -3.945 2.158 11.955 1.00 76.19 94 GLN A O 1
ATOM 792 N N . THR A 1 95 ? -3.727 0.834 13.762 1.00 74.25 95 THR A N 1
ATOM 793 C CA . THR A 1 95 ? -2.314 0.506 13.512 1.00 74.25 95 THR A CA 1
ATOM 794 C C . THR A 1 95 ? -2.155 -0.344 12.249 1.00 74.25 95 THR A C 1
ATOM 796 O O . THR A 1 95 ? -1.322 -0.026 11.391 1.00 74.25 95 THR A O 1
ATOM 799 N N . ALA A 1 96 ? -3.021 -1.346 12.063 1.00 78.62 96 ALA A N 1
ATOM 800 C CA . ALA A 1 96 ? -3.026 -2.207 10.883 1.00 78.62 96 ALA A CA 1
ATOM 801 C C . ALA A 1 96 ? -3.290 -1.424 9.584 1.00 78.62 96 ALA A C 1
ATOM 803 O O . ALA A 1 96 ? -2.626 -1.650 8.569 1.00 78.62 96 ALA A O 1
ATOM 804 N N . VAL A 1 97 ? -4.210 -0.452 9.605 1.00 82.31 97 VAL A N 1
ATOM 805 C CA . VAL A 1 97 ? -4.514 0.377 8.425 1.00 82.31 97 VAL A CA 1
ATOM 806 C C . VAL A 1 97 ? -3.329 1.262 8.037 1.00 82.31 97 VAL A C 1
ATOM 808 O O . VAL A 1 97 ? -3.033 1.393 6.846 1.00 82.31 97 VAL A O 1
ATOM 811 N N . ARG A 1 98 ? -2.619 1.852 9.008 1.00 83.69 98 ARG A N 1
ATOM 812 C CA . ARG A 1 98 ? -1.445 2.697 8.730 1.00 83.69 98 ARG A CA 1
ATOM 813 C C . ARG A 1 98 ? -0.308 1.885 8.099 1.00 83.69 98 ARG A C 1
ATOM 815 O O . ARG A 1 98 ? 0.223 2.302 7.071 1.00 83.69 98 ARG A O 1
ATOM 822 N N . LEU A 1 99 ? 0.009 0.712 8.654 1.00 83.00 99 LEU A N 1
ATOM 823 C CA . LEU A 1 99 ? 1.012 -0.203 8.088 1.00 83.00 99 LEU A CA 1
ATOM 824 C C . LEU A 1 99 ? 0.629 -0.661 6.677 1.00 83.00 99 LEU A C 1
ATOM 826 O O . LEU A 1 99 ? 1.453 -0.622 5.761 1.00 83.00 99 LEU A O 1
ATOM 830 N N . ARG A 1 100 ? -0.646 -1.009 6.463 1.00 89.25 100 ARG A N 1
ATOM 831 C CA . ARG A 1 100 ? -1.140 -1.424 5.146 1.00 89.25 100 ARG A CA 1
ATOM 832 C C . ARG A 1 100 ? -1.015 -0.303 4.114 1.00 89.25 100 ARG A C 1
ATOM 834 O O . ARG A 1 100 ? -0.554 -0.558 3.006 1.00 89.25 100 ARG A O 1
ATOM 841 N N . ARG A 1 101 ? -1.331 0.946 4.474 1.00 91.44 101 ARG A N 1
ATOM 842 C CA . ARG A 1 101 ? -1.136 2.111 3.589 1.00 91.44 101 ARG A CA 1
ATOM 843 C C . ARG A 1 101 ? 0.328 2.314 3.204 1.00 91.44 101 ARG A C 1
ATOM 845 O O . ARG A 1 101 ? 0.593 2.527 2.026 1.00 91.44 101 ARG A O 1
ATOM 852 N N . PHE A 1 102 ? 1.264 2.197 4.149 1.00 93.00 102 PHE A N 1
ATOM 853 C CA . PHE A 1 102 ? 2.693 2.280 3.830 1.00 93.00 102 PHE A CA 1
ATOM 854 C C . PHE A 1 102 ? 3.145 1.147 2.908 1.00 93.00 102 PHE A C 1
ATOM 856 O O . PHE A 1 102 ? 3.851 1.414 1.942 1.00 93.00 102 PHE A O 1
ATOM 863 N N . SER A 1 103 ? 2.690 -0.089 3.139 1.00 93.69 103 SER A N 1
ATOM 864 C CA . SER A 1 103 ? 3.019 -1.218 2.258 1.00 93.69 103 SER A CA 1
ATOM 865 C C . SER A 1 103 ? 2.478 -1.033 0.834 1.00 93.69 103 SER A C 1
ATOM 867 O O . SER A 1 103 ? 3.190 -1.300 -0.130 1.00 93.69 103 SER A O 1
ATOM 869 N N . ILE A 1 104 ? 1.257 -0.499 0.688 1.00 94.81 104 ILE A N 1
ATOM 870 C CA . ILE A 1 104 ? 0.660 -0.188 -0.617 1.00 94.81 104 ILE A CA 1
ATOM 871 C C . ILE A 1 104 ? 1.441 0.937 -1.296 1.00 94.81 104 ILE A C 1
ATOM 873 O O . ILE A 1 104 ? 1.803 0.801 -2.460 1.00 94.81 104 ILE A O 1
ATOM 877 N N . ALA A 1 105 ? 1.737 2.025 -0.580 1.00 95.56 105 ALA A N 1
ATOM 878 C CA . ALA A 1 105 ? 2.511 3.139 -1.120 1.00 95.56 105 ALA A CA 1
ATOM 879 C C . ALA A 1 105 ? 3.905 2.685 -1.582 1.00 95.56 105 ALA A C 1
ATOM 881 O O . ALA A 1 105 ? 4.320 3.014 -2.691 1.00 95.56 105 ALA A O 1
ATOM 882 N N . LEU A 1 106 ? 4.592 1.871 -0.775 1.00 96.69 106 LEU A N 1
ATOM 883 C CA . LEU A 1 106 ? 5.891 1.301 -1.123 1.00 96.69 106 LEU A CA 1
ATOM 884 C C . LEU A 1 106 ? 5.796 0.384 -2.351 1.00 96.69 106 LEU A C 1
ATOM 886 O O . LEU A 1 106 ? 6.629 0.482 -3.248 1.00 96.69 106 LEU A O 1
ATOM 890 N N . GLY A 1 107 ? 4.755 -0.451 -2.432 1.00 97.44 107 GLY A N 1
ATOM 891 C CA . GLY A 1 107 ? 4.483 -1.289 -3.600 1.00 97.44 107 GLY A CA 1
ATOM 892 C C . GLY A 1 107 ? 4.243 -0.473 -4.873 1.00 97.44 107 GLY A C 1
ATOM 893 O O . GLY A 1 107 ? 4.817 -0.782 -5.912 1.00 97.44 107 GLY A O 1
ATOM 894 N N . VAL A 1 108 ? 3.464 0.611 -4.792 1.00 97.62 108 VAL A N 1
ATOM 895 C CA . VAL A 1 108 ? 3.223 1.523 -5.925 1.00 97.62 108 VAL A CA 1
ATOM 896 C C . VAL A 1 108 ? 4.523 2.185 -6.382 1.00 97.62 108 VAL A C 1
ATOM 898 O O . VAL A 1 108 ? 4.818 2.179 -7.574 1.00 97.62 108 VAL A O 1
ATOM 901 N N . VAL A 1 109 ? 5.332 2.706 -5.454 1.00 97.56 109 VAL A N 1
ATOM 902 C CA . VAL A 1 109 ? 6.638 3.307 -5.779 1.00 97.56 109 VAL A CA 1
ATOM 903 C C . VAL A 1 109 ? 7.569 2.283 -6.431 1.00 97.56 109 VAL A C 1
ATOM 905 O O . VAL A 1 109 ? 8.221 2.601 -7.423 1.00 97.56 109 VAL A O 1
ATOM 908 N N . PHE A 1 110 ? 7.599 1.045 -5.932 1.00 97.75 110 PHE A N 1
ATOM 909 C CA . PHE A 1 110 ? 8.399 -0.031 -6.517 1.00 97.75 110 PHE A CA 1
ATOM 910 C C . PHE A 1 110 ? 7.958 -0.371 -7.948 1.00 97.75 110 PHE A C 1
ATOM 912 O O . PHE A 1 110 ? 8.796 -0.464 -8.843 1.00 97.75 110 PHE A O 1
ATOM 919 N N . VAL A 1 111 ? 6.649 -0.481 -8.198 1.00 98.19 111 VAL A N 1
ATOM 920 C CA . VAL A 1 111 ? 6.107 -0.705 -9.549 1.00 98.19 111 VAL A CA 1
ATOM 921 C C . VAL A 1 111 ? 6.464 0.451 -10.486 1.00 98.19 111 VAL A C 1
ATOM 923 O O . VAL A 1 111 ? 6.915 0.208 -11.603 1.00 98.19 111 VAL A O 1
ATOM 926 N N . LEU A 1 112 ? 6.333 1.703 -10.037 1.00 98.00 112 LEU A N 1
ATOM 927 C CA . LEU A 1 112 ? 6.726 2.873 -10.830 1.00 98.00 112 LEU A CA 1
ATOM 928 C C . LEU A 1 112 ? 8.227 2.872 -11.153 1.00 98.00 112 LEU A C 1
ATOM 930 O O . LEU A 1 112 ? 8.603 3.159 -12.289 1.00 98.00 112 LEU A O 1
ATOM 934 N N . ALA A 1 113 ? 9.079 2.503 -10.194 1.00 97.38 113 ALA A N 1
ATOM 935 C CA . ALA A 1 113 ? 10.518 2.378 -10.409 1.00 97.38 113 ALA A CA 1
ATOM 936 C C . ALA A 1 113 ? 10.855 1.281 -11.433 1.00 97.38 113 ALA A C 1
ATOM 938 O O . ALA A 1 113 ? 11.689 1.502 -12.312 1.00 97.38 113 ALA A O 1
ATOM 939 N N . LEU A 1 114 ? 10.179 0.127 -11.375 1.00 97.81 114 LEU A N 1
ATOM 940 C CA . LEU A 1 114 ? 10.338 -0.942 -12.366 1.00 97.81 114 LEU A CA 1
ATOM 941 C C . LEU A 1 114 ? 9.897 -0.499 -13.763 1.00 97.81 114 LEU A C 1
ATOM 943 O O . LEU A 1 114 ? 10.613 -0.740 -14.732 1.00 97.81 114 LEU A O 1
ATOM 947 N N . LEU A 1 115 ? 8.754 0.183 -13.876 1.00 97.62 115 LEU A N 1
ATOM 948 C CA . LEU A 1 115 ? 8.277 0.720 -15.152 1.00 97.62 115 LEU A CA 1
ATOM 949 C C . LEU A 1 115 ? 9.259 1.744 -15.734 1.00 97.62 115 LEU A C 1
ATOM 951 O O . LEU A 1 115 ? 9.571 1.678 -16.921 1.00 97.62 115 LEU A O 1
ATOM 955 N N . ALA A 1 116 ? 9.799 2.641 -14.905 1.00 96.62 116 ALA A N 1
ATOM 956 C CA . ALA A 1 116 ? 10.814 3.605 -15.323 1.00 96.62 116 ALA A CA 1
ATOM 957 C C . ALA A 1 116 ? 12.112 2.918 -15.780 1.00 96.62 116 ALA A C 1
ATOM 959 O O . ALA A 1 116 ? 12.679 3.294 -16.807 1.00 96.62 116 ALA A O 1
ATOM 960 N N . ALA A 1 117 ? 12.562 1.881 -15.066 1.00 95.94 117 ALA A N 1
ATOM 961 C CA . ALA A 1 117 ? 13.740 1.103 -15.443 1.00 95.94 117 ALA A CA 1
ATOM 962 C C . ALA A 1 117 ? 13.542 0.377 -16.785 1.00 95.94 117 ALA A C 1
ATOM 964 O O . ALA A 1 117 ? 14.409 0.444 -17.656 1.00 95.94 117 ALA A O 1
ATOM 965 N N . LEU A 1 118 ? 12.386 -0.265 -16.987 1.00 96.06 118 LEU A N 1
ATOM 966 C CA . LEU A 1 118 ? 12.038 -0.919 -18.253 1.00 96.06 118 LEU A CA 1
ATOM 967 C C . LEU A 1 118 ? 11.967 0.088 -19.406 1.00 96.06 118 LEU A C 1
ATOM 969 O O . LEU A 1 118 ? 12.520 -0.159 -20.479 1.00 96.06 118 LEU A O 1
ATOM 973 N N . PHE A 1 119 ? 11.347 1.245 -19.172 1.00 95.94 119 PHE A N 1
ATOM 974 C CA . PHE A 1 119 ? 11.273 2.322 -20.153 1.00 95.94 119 PHE A CA 1
ATOM 975 C C . PHE A 1 119 ? 12.667 2.838 -20.544 1.00 95.94 119 PHE A C 1
ATOM 977 O O . PHE A 1 119 ? 12.962 2.983 -21.730 1.00 95.94 119 PHE A O 1
ATOM 984 N N . ALA A 1 120 ? 13.560 3.036 -19.56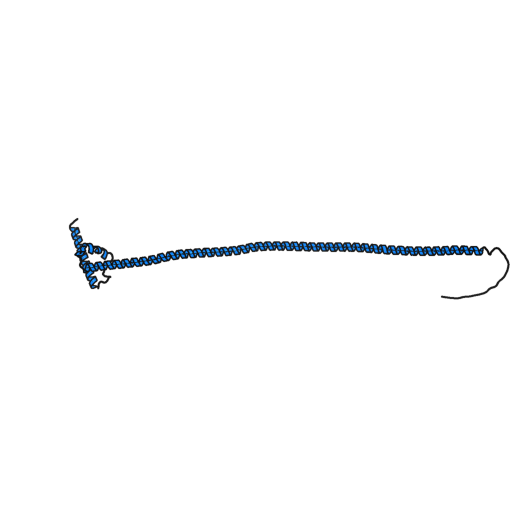9 1.00 94.25 120 ALA A N 1
ATOM 985 C CA . ALA A 1 120 ? 14.935 3.471 -19.811 1.00 94.25 120 ALA A CA 1
ATOM 986 C C . ALA A 1 120 ? 15.745 2.449 -20.630 1.00 94.25 120 ALA A C 1
ATOM 988 O O . ALA A 1 120 ? 16.535 2.835 -21.495 1.00 94.25 120 ALA A O 1
ATOM 989 N N . LEU A 1 121 ? 15.540 1.145 -20.406 1.00 93.06 121 LEU A N 1
ATOM 990 C CA . LEU A 1 121 ? 16.175 0.096 -21.211 1.00 93.06 121 LEU A CA 1
ATOM 991 C C . LEU A 1 121 ? 15.680 0.116 -22.664 1.00 93.06 121 LEU A C 1
ATOM 993 O O . LEU A 1 121 ? 16.501 0.048 -23.582 1.00 93.06 121 LEU A O 1
ATOM 997 N N . GLY A 1 122 ? 14.373 0.293 -22.880 1.00 91.50 122 GLY A N 1
ATOM 998 C CA . GLY A 1 122 ? 13.801 0.455 -24.221 1.00 91.50 122 GLY A CA 1
ATOM 999 C C . GLY A 1 122 ? 14.343 1.695 -24.940 1.00 91.50 122 GLY A C 1
ATOM 1000 O O . GLY A 1 122 ? 14.785 1.614 -26.088 1.00 91.50 122 GLY A O 1
ATOM 1001 N N . GLN A 1 123 ? 14.414 2.828 -24.237 1.00 89.81 123 GLN A N 1
ATOM 1002 C CA . GLN A 1 123 ? 14.970 4.071 -24.774 1.00 89.81 123 GLN A CA 1
ATOM 1003 C C . GLN A 1 123 ? 16.452 3.923 -25.151 1.00 89.81 123 GLN A C 1
ATOM 1005 O O . GLN A 1 123 ? 16.879 4.389 -26.211 1.00 89.81 123 GLN A O 1
ATOM 1010 N N . ARG A 1 124 ? 17.241 3.228 -24.320 1.00 89.19 124 ARG A N 1
ATOM 1011 C CA . ARG A 1 124 ? 18.657 2.952 -24.597 1.00 89.19 124 ARG A CA 1
ATOM 1012 C C . ARG A 1 124 ? 18.832 2.088 -25.843 1.00 89.19 124 ARG A C 1
ATOM 1014 O O . ARG A 1 124 ? 19.736 2.344 -26.637 1.00 89.19 124 ARG A O 1
ATOM 1021 N N . GLN A 1 125 ? 17.965 1.098 -26.038 1.00 86.31 125 GLN A N 1
ATOM 1022 C CA . GLN A 1 125 ? 17.996 0.240 -27.220 1.00 86.31 125 GLN A CA 1
ATOM 1023 C C . GLN A 1 125 ? 17.668 1.023 -28.496 1.00 86.31 125 GLN A C 1
ATOM 1025 O O . GLN A 1 125 ? 18.337 0.854 -29.518 1.00 86.31 125 GLN A O 1
ATOM 1030 N N . GLN A 1 126 ? 16.710 1.948 -28.426 1.00 83.06 126 GLN A N 1
ATOM 1031 C CA . GLN A 1 126 ? 16.373 2.808 -29.557 1.00 83.06 126 GLN A CA 1
ATOM 1032 C C . GLN A 1 126 ? 17.520 3.765 -29.911 1.00 83.06 126 GLN A C 1
ATOM 1034 O O . GLN A 1 126 ? 17.899 3.849 -31.077 1.00 83.06 126 GLN A O 1
ATOM 1039 N N . ALA A 1 127 ? 18.161 4.385 -28.915 1.00 82.19 127 ALA A N 1
ATOM 1040 C CA . ALA A 1 127 ? 19.332 5.239 -29.134 1.00 82.19 127 ALA A CA 1
ATOM 1041 C C . ALA A 1 127 ? 20.519 4.476 -29.757 1.00 82.19 127 ALA A C 1
ATOM 1043 O O . ALA A 1 127 ? 21.182 4.980 -30.663 1.00 82.19 127 ALA A O 1
ATOM 1044 N N . GLN A 1 128 ? 20.771 3.237 -29.319 1.00 86.25 128 GLN A N 1
ATOM 1045 C CA . GLN A 1 128 ? 21.819 2.393 -29.906 1.00 86.25 128 GLN A CA 1
ATOM 1046 C C . GLN A 1 128 ? 21.508 1.984 -31.344 1.00 86.25 128 GLN A C 1
ATOM 1048 O O . GLN A 1 128 ? 22.423 1.883 -32.160 1.00 86.25 128 GLN A O 1
ATOM 1053 N N . THR A 1 129 ? 20.235 1.760 -31.666 1.00 84.50 129 THR A N 1
ATOM 1054 C CA . THR A 1 129 ? 19.822 1.420 -33.032 1.00 84.50 129 THR A CA 1
ATOM 1055 C C . THR A 1 129 ? 20.094 2.591 -33.973 1.00 84.50 129 THR A C 1
ATOM 1057 O O . THR A 1 129 ? 20.677 2.381 -35.032 1.00 84.50 129 THR A O 1
ATOM 1060 N N . SER A 1 130 ? 19.799 3.825 -33.552 1.00 79.75 130 SER A N 1
ATOM 1061 C CA . SER A 1 130 ? 20.110 5.033 -34.329 1.00 79.75 130 SER A CA 1
ATOM 1062 C C . SER A 1 130 ? 21.607 5.184 -34.615 1.00 79.75 130 SER A C 1
ATOM 1064 O O . SER A 1 130 ? 21.989 5.480 -35.744 1.00 79.75 130 SER A O 1
ATOM 1066 N N . LEU A 1 131 ? 22.465 4.925 -33.619 1.00 82.69 131 LEU A N 1
ATOM 1067 C CA . LEU A 1 131 ? 23.921 4.963 -33.803 1.00 82.69 131 LEU A CA 1
ATOM 1068 C C . LEU A 1 131 ? 24.410 3.868 -34.756 1.00 82.69 131 LEU A C 1
ATOM 1070 O O . LEU A 1 131 ? 25.237 4.138 -35.622 1.00 82.69 131 LEU A O 1
ATOM 1074 N N . ARG A 1 132 ? 23.882 2.644 -34.629 1.00 83.06 132 ARG A N 1
ATOM 1075 C CA . ARG A 1 132 ? 24.242 1.531 -35.520 1.00 83.06 132 ARG A CA 1
ATOM 1076 C C . ARG A 1 132 ? 23.838 1.808 -36.963 1.00 83.06 132 ARG A C 1
ATOM 1078 O O . ARG A 1 132 ? 24.642 1.560 -37.848 1.00 83.06 132 ARG A O 1
ATOM 1085 N N . VAL A 1 133 ? 22.638 2.348 -37.190 1.00 88.81 133 VAL A N 1
ATOM 1086 C CA . VAL A 1 133 ? 22.156 2.701 -38.536 1.00 88.81 133 VAL A CA 1
ATOM 1087 C C . VAL A 1 133 ? 23.051 3.763 -39.179 1.00 88.81 133 VAL A C 1
ATOM 1089 O O . VAL A 1 133 ? 23.402 3.629 -40.350 1.00 88.81 133 VAL A O 1
ATOM 1092 N N . ALA A 1 134 ? 23.479 4.778 -38.420 1.00 84.94 134 ALA A N 1
ATOM 1093 C CA . ALA A 1 134 ? 24.425 5.779 -38.913 1.00 84.94 134 ALA A CA 1
ATOM 1094 C C . ALA A 1 134 ? 25.788 5.154 -39.268 1.00 84.94 134 ALA A C 1
ATOM 1096 O O . ALA A 1 134 ? 26.301 5.380 -40.360 1.00 84.94 134 ALA A O 1
ATOM 1097 N N . GLN A 1 135 ? 26.329 4.296 -38.397 1.00 86.94 135 GLN A N 1
ATOM 1098 C CA . GLN A 1 135 ? 27.599 3.602 -38.643 1.00 86.94 135 GLN A CA 1
ATOM 1099 C C . GLN A 1 135 ? 27.547 2.684 -39.869 1.00 86.94 135 GLN A C 1
ATOM 1101 O O . GLN A 1 135 ? 28.501 2.638 -40.645 1.00 86.94 135 GLN A O 1
ATOM 1106 N N . THR A 1 136 ? 26.446 1.955 -40.072 1.00 87.62 136 THR A N 1
ATOM 1107 C CA . THR A 1 136 ? 26.286 1.108 -41.262 1.00 87.62 136 THR A CA 1
ATOM 1108 C C . THR A 1 136 ? 26.146 1.942 -42.528 1.00 87.62 136 THR A C 1
ATOM 1110 O O . THR A 1 136 ? 26.750 1.596 -43.536 1.00 87.62 136 THR A O 1
ATOM 1113 N N . ALA A 1 137 ? 25.432 3.072 -42.470 1.00 87.81 137 ALA A N 1
ATOM 1114 C CA . ALA A 1 137 ? 25.298 3.971 -43.614 1.00 87.81 137 ALA A CA 1
ATOM 1115 C C . ALA A 1 137 ? 26.651 4.570 -44.038 1.00 87.81 137 ALA A C 1
ATOM 1117 O O . ALA A 1 137 ? 26.952 4.625 -45.229 1.00 87.81 137 ALA A O 1
ATOM 1118 N N . GLU A 1 138 ? 27.495 4.962 -43.078 1.00 85.69 138 GLU A N 1
ATOM 1119 C CA . GLU A 1 138 ? 28.859 5.430 -43.358 1.00 85.69 138 GLU A CA 1
ATOM 1120 C C . GLU A 1 138 ? 29.748 4.317 -43.932 1.00 85.69 138 GLU A C 1
ATOM 1122 O O . GLU A 1 138 ? 30.478 4.539 -44.900 1.00 85.69 138 GLU A O 1
ATOM 1127 N N . ALA A 1 139 ? 29.672 3.103 -43.376 1.00 86.06 139 ALA A N 1
ATOM 1128 C CA . ALA A 1 139 ? 30.431 1.959 -43.877 1.00 86.06 139 ALA A CA 1
ATOM 1129 C C . ALA A 1 139 ? 30.030 1.581 -45.313 1.00 86.06 139 ALA A C 1
ATOM 1131 O O . ALA A 1 139 ? 30.896 1.276 -46.134 1.00 86.06 139 ALA A O 1
ATOM 1132 N N . ASP A 1 140 ? 28.736 1.632 -45.630 1.00 88.62 140 ASP A N 1
ATOM 1133 C CA . ASP A 1 140 ? 28.224 1.353 -46.971 1.00 88.62 140 ASP A CA 1
ATOM 1134 C C . ASP A 1 140 ? 28.622 2.450 -47.966 1.00 88.62 140 ASP A C 1
ATOM 1136 O O . ASP A 1 140 ? 29.046 2.136 -49.081 1.00 88.62 140 ASP A O 1
ATOM 1140 N N . ALA A 1 141 ? 28.587 3.724 -47.557 1.00 88.31 141 ALA A N 1
ATOM 1141 C CA . ALA A 1 141 ? 29.078 4.835 -48.372 1.00 88.31 141 ALA A CA 1
ATOM 1142 C C . ALA A 1 141 ? 30.578 4.691 -48.691 1.00 88.31 141 ALA A C 1
ATOM 1144 O O . ALA A 1 141 ? 30.980 4.836 -49.846 1.00 88.31 141 ALA A O 1
ATOM 1145 N N . ASN A 1 142 ? 31.397 4.328 -47.699 1.00 91.19 142 ASN A N 1
ATOM 1146 C CA . ASN A 1 142 ? 32.828 4.079 -47.897 1.00 91.19 142 ASN A CA 1
ATOM 1147 C C . ASN A 1 142 ? 33.106 2.844 -48.763 1.00 91.19 142 ASN A C 1
ATOM 1149 O O . ASN A 1 142 ? 34.079 2.819 -49.517 1.00 91.19 142 ASN A O 1
ATOM 1153 N N . ARG A 1 143 ? 32.261 1.810 -48.684 1.00 89.12 143 ARG A N 1
ATOM 1154 C CA . ARG A 1 143 ? 32.395 0.634 -49.550 1.00 89.12 143 ARG A CA 1
ATOM 1155 C C . ARG A 1 143 ? 32.151 1.009 -51.010 1.00 89.12 143 ARG A C 1
ATOM 1157 O O . ARG A 1 143 ? 32.945 0.636 -51.864 1.00 89.12 143 ARG A O 1
ATOM 1164 N N . GLN A 1 144 ? 31.127 1.818 -51.283 1.00 90.19 144 GLN A N 1
ATOM 1165 C CA . GLN A 1 144 ? 30.836 2.299 -52.637 1.00 90.19 144 GLN A CA 1
ATOM 1166 C C . GLN A 1 144 ? 31.948 3.189 -53.202 1.00 90.19 144 GLN A C 1
ATOM 1168 O O . GLN A 1 144 ? 32.276 3.082 -54.383 1.00 90.19 144 GLN A O 1
ATOM 1173 N N . THR A 1 145 ? 32.540 4.072 -52.392 1.00 89.69 145 THR A N 1
ATOM 1174 C CA . THR A 1 145 ? 33.674 4.893 -52.848 1.00 89.69 145 THR A CA 1
ATOM 1175 C C . THR A 1 145 ? 34.915 4.042 -53.099 1.00 89.69 145 THR A C 1
ATOM 1177 O O . THR A 1 145 ? 35.585 4.251 -54.108 1.00 89.69 145 THR A O 1
ATOM 1180 N N . GLY A 1 146 ? 35.176 3.040 -52.254 1.00 87.94 146 GLY A N 1
ATOM 1181 C CA . GLY A 1 146 ? 36.235 2.054 -52.471 1.00 87.94 146 GLY A CA 1
ATOM 1182 C C . GLY A 1 146 ? 36.042 1.264 -53.766 1.00 87.94 146 GLY A C 1
ATOM 1183 O O . GLY A 1 146 ? 36.958 1.188 -54.578 1.00 87.94 146 GLY A O 1
ATOM 1184 N N . GLU A 1 147 ? 34.836 0.746 -54.012 1.00 89.62 147 GLU A N 1
ATOM 1185 C CA . GLU A 1 147 ? 34.498 0.028 -55.247 1.00 89.62 147 GLU A CA 1
ATOM 1186 C C . GLU A 1 147 ? 34.691 0.908 -56.488 1.00 89.62 147 GLU A C 1
ATOM 1188 O O . GLU A 1 147 ? 35.317 0.473 -57.456 1.00 89.62 147 GLU A O 1
ATOM 1193 N N . ARG A 1 148 ? 34.244 2.171 -56.449 1.00 88.69 148 ARG A N 1
ATOM 1194 C CA . ARG A 1 148 ? 34.472 3.132 -57.543 1.00 88.69 148 ARG A CA 1
ATOM 1195 C C . ARG A 1 148 ? 35.955 3.392 -57.778 1.00 88.69 148 ARG A C 1
ATOM 1197 O O . ARG A 1 148 ? 36.395 3.292 -58.916 1.00 88.69 148 ARG A O 1
ATOM 1204 N N . ALA A 1 149 ? 36.728 3.631 -56.721 1.00 90.00 149 ALA A N 1
ATOM 1205 C CA . ALA A 1 149 ? 38.169 3.838 -56.835 1.00 90.00 149 ALA A CA 1
ATOM 1206 C C . ALA A 1 149 ? 38.879 2.606 -57.424 1.00 90.00 149 ALA A C 1
ATOM 1208 O O . ALA A 1 149 ? 39.765 2.745 -58.263 1.00 90.00 149 ALA A O 1
ATOM 1209 N N . THR A 1 150 ? 38.465 1.389 -57.045 1.00 90.25 150 THR A N 1
ATOM 1210 C CA . THR A 1 150 ? 39.022 0.158 -57.635 1.00 90.25 150 THR A CA 1
ATOM 1211 C C . THR A 1 150 ? 38.623 -0.027 -59.099 1.00 90.25 150 THR A C 1
ATOM 1213 O O . THR A 1 150 ? 39.447 -0.458 -59.904 1.00 90.25 150 THR A O 1
ATOM 1216 N N . ALA A 1 151 ? 37.390 0.329 -59.469 1.00 90.31 151 ALA A N 1
ATOM 1217 C CA . ALA A 1 151 ? 36.931 0.273 -60.853 1.00 90.31 151 ALA A CA 1
ATOM 1218 C C . ALA A 1 151 ? 37.670 1.292 -61.733 1.00 90.31 151 ALA A C 1
ATOM 1220 O O . ALA A 1 151 ? 38.066 0.960 -62.850 1.00 90.31 151 ALA A O 1
ATOM 1221 N N . GLU A 1 152 ? 37.903 2.502 -61.219 1.00 90.94 152 GLU A N 1
ATOM 1222 C CA . GLU A 1 152 ? 38.702 3.540 -61.876 1.00 90.94 152 GLU A CA 1
ATOM 1223 C C . GLU A 1 152 ? 40.168 3.112 -62.027 1.00 90.94 152 GLU A C 1
ATOM 1225 O O . GLU A 1 152 ? 40.734 3.250 -63.110 1.00 90.94 152 GLU A O 1
ATOM 1230 N N . ALA A 1 153 ? 40.768 2.513 -60.993 1.00 89.06 153 ALA A N 1
ATOM 1231 C CA . ALA A 1 153 ? 42.130 1.985 -61.067 1.00 89.06 153 ALA A CA 1
ATOM 1232 C C . ALA A 1 153 ? 42.266 0.898 -62.148 1.00 89.06 153 ALA A C 1
ATOM 1234 O O . ALA A 1 153 ? 43.186 0.956 -62.963 1.00 89.06 153 ALA A O 1
ATOM 1235 N N . LEU A 1 154 ? 41.316 -0.042 -62.214 1.00 92.75 154 LEU A N 1
ATOM 1236 C CA . LEU A 1 154 ? 41.304 -1.086 -63.242 1.00 92.75 154 LEU A CA 1
ATOM 1237 C C . LEU A 1 154 ? 41.061 -0.517 -64.650 1.00 92.75 154 LEU A C 1
ATOM 1239 O O . LEU A 1 154 ? 41.594 -1.034 -65.630 1.00 92.75 154 LEU A O 1
ATOM 1243 N N . ALA A 1 155 ? 40.244 0.532 -64.777 1.00 91.81 155 ALA A N 1
ATOM 1244 C CA . ALA A 1 155 ? 40.019 1.208 -66.053 1.00 91.81 155 ALA A CA 1
ATOM 1245 C C . ALA A 1 155 ? 41.291 1.909 -66.554 1.00 91.81 155 ALA A C 1
ATOM 1247 O O . ALA A 1 155 ? 41.624 1.778 -67.732 1.00 91.81 155 ALA A O 1
ATOM 1248 N N . ASN A 1 156 ? 42.023 2.580 -65.660 1.00 93.06 156 ASN A N 1
ATOM 1249 C CA . ASN A 1 156 ? 43.304 3.206 -65.982 1.00 93.06 156 ASN A CA 1
ATOM 1250 C C . ASN A 1 156 ? 44.360 2.161 -66.363 1.00 93.06 156 ASN A C 1
ATOM 1252 O O . ASN A 1 156 ? 44.995 2.302 -67.401 1.00 93.06 156 ASN A O 1
ATOM 1256 N N . GLU A 1 157 ? 44.471 1.062 -65.610 1.00 92.00 157 GLU A N 1
ATOM 1257 C CA . GLU A 1 157 ? 45.395 -0.034 -65.937 1.00 92.00 157 GLU A CA 1
ATOM 1258 C C . GLU A 1 157 ? 45.119 -0.616 -67.334 1.00 92.00 157 GLU A C 1
ATOM 1260 O O . GLU A 1 157 ? 46.039 -0.869 -68.113 1.00 92.00 157 GLU A O 1
ATOM 1265 N N . ARG A 1 158 ? 43.841 -0.781 -67.701 1.00 92.81 158 ARG A N 1
ATOM 1266 C CA . ARG A 1 158 ? 43.456 -1.221 -69.051 1.00 92.81 158 ARG A CA 1
ATOM 1267 C C . ARG A 1 158 ? 43.815 -0.197 -70.124 1.00 92.81 158 ARG A C 1
ATOM 1269 O O . ARG A 1 158 ? 44.231 -0.598 -71.208 1.00 92.81 158 ARG A O 1
ATOM 1276 N N . ALA A 1 159 ? 43.644 1.094 -69.852 1.00 91.38 159 ALA A N 1
ATOM 1277 C CA . ALA A 1 159 ? 44.024 2.150 -70.787 1.00 91.38 159 ALA A CA 1
ATOM 1278 C C . ALA A 1 159 ? 45.543 2.162 -71.024 1.00 91.38 159 ALA A C 1
ATOM 1280 O O . ALA A 1 159 ? 45.980 2.212 -72.174 1.00 91.38 159 ALA A O 1
ATOM 1281 N N . ASP A 1 160 ? 46.337 2.006 -69.964 1.00 90.94 160 ASP A N 1
ATOM 1282 C CA . ASP A 1 160 ? 47.796 1.917 -70.049 1.00 90.94 160 ASP A CA 1
ATOM 1283 C C . ASP A 1 160 ? 48.246 0.656 -70.805 1.00 90.94 160 ASP A C 1
ATOM 1285 O O . ASP A 1 160 ? 49.146 0.707 -71.649 1.00 90.94 160 ASP A O 1
ATOM 1289 N N . ALA A 1 161 ? 47.584 -0.484 -70.579 1.00 90.19 161 ALA A N 1
ATOM 1290 C CA . ALA A 1 161 ? 47.843 -1.719 -71.322 1.00 90.19 161 ALA A CA 1
ATOM 1291 C C . ALA A 1 161 ? 47.552 -1.570 -72.829 1.00 90.19 161 ALA A C 1
ATOM 1293 O O . ALA A 1 161 ? 48.296 -2.084 -73.665 1.00 90.19 161 ALA A O 1
ATOM 1294 N N . LEU A 1 162 ? 46.496 -0.839 -73.196 1.00 91.25 162 LEU A N 1
ATOM 1295 C CA . LEU A 1 162 ? 46.183 -0.552 -74.599 1.00 91.25 162 LEU A CA 1
ATOM 1296 C C . LEU A 1 162 ? 47.201 0.415 -75.222 1.00 91.25 162 LEU A C 1
ATOM 1298 O O . LEU A 1 162 ? 47.682 0.156 -76.325 1.00 91.25 162 LEU A O 1
ATOM 1302 N N . ALA A 1 163 ? 47.587 1.475 -74.508 1.00 90.19 163 ALA A N 1
ATOM 1303 C CA . ALA A 1 163 ? 48.585 2.436 -74.980 1.00 90.19 163 ALA A CA 1
ATOM 1304 C C . ALA A 1 163 ? 49.966 1.786 -75.177 1.00 90.19 163 ALA A C 1
ATOM 1306 O O . ALA A 1 163 ? 50.654 2.037 -76.168 1.00 90.19 163 ALA A O 1
ATOM 1307 N N . THR A 1 164 ? 50.367 0.902 -74.259 1.00 88.00 164 THR A N 1
ATOM 1308 C CA . THR A 1 164 ? 51.617 0.139 -74.388 1.00 88.00 164 THR A CA 1
ATOM 1309 C C . THR A 1 164 ? 51.570 -0.852 -75.551 1.00 88.00 164 THR A C 1
ATOM 1311 O O . THR A 1 164 ? 52.558 -0.973 -76.276 1.00 88.00 164 THR A O 1
ATOM 1314 N N . ALA A 1 165 ? 50.431 -1.507 -75.798 1.00 89.56 165 ALA A N 1
ATOM 1315 C CA . ALA A 1 165 ? 50.251 -2.369 -76.966 1.00 89.56 165 ALA A CA 1
ATOM 1316 C C . ALA A 1 165 ? 50.352 -1.591 -78.292 1.00 89.56 165 ALA A C 1
ATOM 1318 O O . ALA A 1 165 ? 51.010 -2.055 -79.224 1.00 89.56 165 ALA A O 1
ATOM 1319 N N . GLU A 1 166 ? 49.764 -0.393 -78.371 1.00 89.81 166 GLU A N 1
ATOM 1320 C CA . GLU A 1 166 ? 49.859 0.472 -79.554 1.00 89.81 166 GLU A CA 1
ATOM 1321 C C . GLU A 1 166 ? 51.303 0.939 -79.806 1.00 89.81 166 GLU A C 1
ATOM 1323 O O . GLU A 1 166 ? 51.802 0.853 -80.931 1.00 89.81 166 GLU A O 1
ATOM 1328 N N . ALA A 1 167 ? 52.027 1.340 -78.755 1.00 85.38 167 ALA A N 1
ATOM 1329 C CA . ALA A 1 167 ? 53.439 1.710 -78.860 1.00 85.38 167 ALA A CA 1
ATOM 1330 C C . ALA A 1 167 ? 54.317 0.537 -79.342 1.00 85.38 167 ALA A C 1
ATOM 1332 O O . ALA A 1 167 ? 55.201 0.711 -80.189 1.00 85.38 167 ALA A O 1
ATOM 1333 N N . LEU A 1 168 ? 54.058 -0.679 -78.852 1.00 89.44 168 LEU A N 1
ATOM 1334 C CA . LEU A 1 168 ? 54.740 -1.887 -79.322 1.00 89.44 168 LEU A CA 1
ATOM 1335 C C . LEU A 1 168 ? 54.419 -2.188 -80.795 1.00 89.44 168 LEU A C 1
ATOM 1337 O O . LEU A 1 168 ? 55.327 -2.521 -81.554 1.00 89.44 168 LEU A O 1
ATOM 1341 N N . ALA A 1 169 ? 53.174 -2.006 -81.237 1.00 89.25 169 ALA A N 1
ATOM 1342 C CA . ALA A 1 169 ? 52.800 -2.199 -82.639 1.00 89.25 169 ALA A CA 1
ATOM 1343 C C . ALA A 1 169 ? 53.514 -1.206 -83.577 1.00 89.25 169 ALA A C 1
ATOM 1345 O O . ALA A 1 169 ? 54.028 -1.602 -84.626 1.00 89.25 169 ALA A O 1
ATOM 1346 N N . LEU A 1 170 ? 53.617 0.071 -83.186 1.00 87.75 170 LEU A N 1
ATOM 1347 C CA . LEU A 1 170 ? 54.337 1.092 -83.960 1.00 87.75 170 LEU A CA 1
ATOM 1348 C C . LEU A 1 170 ? 55.839 0.792 -84.060 1.00 87.75 170 LEU A C 1
ATOM 1350 O O . LEU A 1 170 ? 56.427 0.912 -85.137 1.00 87.75 170 LEU A O 1
ATOM 1354 N N . THR A 1 171 ? 56.464 0.369 -82.957 1.00 88.31 171 THR A N 1
ATOM 1355 C CA . THR A 1 171 ? 57.894 0.006 -82.956 1.00 88.31 171 THR A CA 1
ATOM 1356 C C . THR A 1 171 ? 58.171 -1.242 -83.796 1.00 88.31 171 THR A C 1
ATOM 1358 O O . THR A 1 171 ? 59.159 -1.269 -84.531 1.00 88.31 171 THR A O 1
ATOM 1361 N N . GLN A 1 172 ? 57.283 -2.240 -83.770 1.00 87.62 172 GLN A N 1
ATOM 1362 C CA . GLN A 1 172 ? 57.381 -3.424 -84.630 1.00 87.62 172 GLN A CA 1
ATOM 1363 C C . GLN A 1 172 ? 57.228 -3.076 -86.115 1.00 87.62 172 GLN A C 1
ATOM 1365 O O . GLN A 1 172 ? 58.039 -3.520 -86.928 1.00 87.62 172 GLN A O 1
ATOM 1370 N N . ALA A 1 173 ? 56.255 -2.235 -86.476 1.00 83.19 173 ALA A N 1
ATOM 1371 C CA . ALA A 1 173 ? 56.069 -1.790 -87.858 1.00 83.19 173 ALA A CA 1
ATOM 1372 C C . ALA A 1 173 ? 57.290 -1.011 -88.384 1.00 83.19 173 ALA A C 1
ATOM 1374 O O . ALA A 1 173 ? 57.729 -1.217 -89.520 1.00 83.19 173 ALA A O 1
ATOM 1375 N N . ALA A 1 174 ? 57.888 -0.156 -87.546 1.00 81.06 174 ALA A N 1
ATOM 1376 C CA . ALA A 1 174 ? 59.123 0.547 -87.880 1.00 81.06 174 ALA A CA 1
ATOM 1377 C C . ALA A 1 174 ? 60.292 -0.431 -88.096 1.00 81.06 174 ALA A C 1
ATOM 1379 O O . ALA A 1 174 ? 60.986 -0.336 -89.113 1.00 81.06 174 ALA A O 1
ATOM 1380 N N . ALA A 1 175 ? 60.465 -1.414 -87.205 1.00 82.12 175 ALA A N 1
ATOM 1381 C CA . ALA A 1 175 ? 61.491 -2.448 -87.343 1.00 82.12 175 ALA A CA 1
ATOM 1382 C C . ALA A 1 175 ? 61.312 -3.280 -88.627 1.00 82.12 175 ALA A C 1
ATOM 1384 O O . ALA A 1 175 ? 62.289 -3.556 -89.326 1.00 82.12 175 ALA A O 1
ATOM 1385 N N . GLU A 1 176 ? 60.073 -3.621 -88.994 1.00 84.81 176 GLU A N 1
ATOM 1386 C CA . GLU A 1 176 ? 59.779 -4.354 -90.229 1.00 84.81 176 GLU A CA 1
ATOM 1387 C C . GLU A 1 176 ? 60.099 -3.521 -91.481 1.00 84.81 176 GLU A C 1
ATOM 1389 O O . GLU A 1 176 ? 60.695 -4.028 -92.435 1.00 84.81 176 GLU A O 1
ATOM 1394 N N . SER A 1 177 ? 59.779 -2.222 -91.473 1.00 77.06 177 SER A N 1
ATOM 1395 C CA . SER A 1 177 ? 60.131 -1.314 -92.574 1.00 77.06 177 SER A CA 1
ATOM 1396 C C . SER A 1 177 ? 61.649 -1.193 -92.762 1.00 77.06 177 SER A C 1
ATOM 1398 O O . SER A 1 177 ? 62.140 -1.209 -93.894 1.00 77.06 177 SER A O 1
ATOM 1400 N N . GLN A 1 178 ? 62.405 -1.170 -91.659 1.00 80.12 178 GLN A N 1
ATOM 1401 C CA . GLN A 1 178 ? 63.862 -1.126 -91.680 1.00 80.12 178 GLN A CA 1
ATOM 1402 C C . GLN A 1 178 ? 64.452 -2.444 -92.196 1.00 80.12 178 GLN A C 1
ATOM 1404 O O . GLN A 1 178 ? 65.368 -2.410 -93.015 1.00 80.12 178 GLN A O 1
ATOM 1409 N N . ALA A 1 179 ? 63.890 -3.592 -91.800 1.00 75.31 179 ALA A N 1
ATOM 1410 C CA . ALA A 1 179 ? 64.281 -4.906 -92.314 1.00 75.31 179 ALA A CA 1
ATOM 1411 C C . ALA A 1 179 ? 64.020 -5.047 -93.826 1.00 75.31 179 ALA A C 1
ATOM 1413 O O . ALA A 1 179 ? 64.857 -5.577 -94.558 1.00 75.31 179 ALA A O 1
ATOM 1414 N N . ARG A 1 180 ? 62.890 -4.527 -94.328 1.00 80.81 180 ARG A N 1
ATOM 1415 C CA . ARG A 1 180 ? 62.623 -4.475 -95.777 1.00 80.81 180 ARG A CA 1
ATOM 1416 C C . ARG A 1 180 ? 63.612 -3.554 -96.496 1.00 80.81 180 ARG A C 1
ATOM 1418 O O . ARG A 1 180 ? 64.125 -3.924 -97.549 1.00 80.81 180 ARG A O 1
ATOM 1425 N N . GLY A 1 181 ? 63.924 -2.390 -95.923 1.00 76.50 181 GLY A N 1
ATOM 1426 C CA . GLY A 1 181 ? 64.903 -1.452 -96.482 1.00 76.50 181 GLY A CA 1
ATOM 1427 C C . GLY A 1 181 ? 66.316 -2.037 -96.578 1.00 76.50 181 GLY A C 1
ATOM 1428 O O . GLY A 1 181 ? 66.963 -1.916 -97.620 1.00 76.50 181 GLY A O 1
ATOM 1429 N N . THR A 1 182 ? 66.783 -2.728 -95.533 1.00 76.62 182 THR A N 1
ATOM 1430 C CA . THR A 1 182 ? 68.101 -3.386 -95.537 1.00 76.62 182 THR A CA 1
ATOM 1431 C C . THR A 1 182 ? 68.156 -4.565 -96.507 1.00 76.62 182 THR A C 1
ATOM 1433 O O . THR A 1 182 ? 69.167 -4.732 -97.190 1.00 76.62 182 THR A O 1
ATOM 1436 N N . ALA A 1 183 ? 67.071 -5.333 -96.647 1.00 75.56 183 ALA A N 1
ATOM 1437 C CA . ALA A 1 183 ? 66.979 -6.407 -97.637 1.00 75.56 183 ALA A CA 1
ATOM 1438 C C . ALA A 1 183 ? 67.060 -5.880 -99.083 1.00 75.56 183 ALA A C 1
ATOM 1440 O O . ALA A 1 183 ? 67.819 -6.416 -99.891 1.00 75.56 183 ALA A O 1
ATOM 1441 N N . VAL A 1 184 ? 66.348 -4.792 -99.404 1.00 78.31 184 VAL A N 1
ATOM 1442 C CA . VAL A 1 184 ? 66.409 -4.158 -100.736 1.00 78.31 184 VAL A CA 1
ATOM 1443 C C . VAL A 1 184 ? 67.801 -3.582 -101.012 1.00 78.31 184 VAL A C 1
ATOM 1445 O O . VAL A 1 184 ? 68.329 -3.759 -102.110 1.00 78.31 184 VAL A O 1
ATOM 1448 N N . ALA A 1 185 ? 68.439 -2.954 -100.019 1.00 73.12 185 ALA A N 1
ATOM 1449 C CA . ALA A 1 185 ? 69.806 -2.452 -100.156 1.00 73.12 185 ALA A CA 1
ATOM 1450 C C . ALA A 1 185 ? 70.816 -3.583 -100.429 1.00 73.12 185 ALA A C 1
ATOM 1452 O O . ALA A 1 185 ? 71.676 -3.439 -101.298 1.00 73.12 185 ALA A O 1
ATOM 1453 N N . ALA A 1 186 ? 70.682 -4.729 -99.753 1.00 74.75 186 ALA A N 1
ATOM 1454 C CA . ALA A 1 186 ? 71.501 -5.916 -100.009 1.00 74.75 186 ALA A CA 1
ATOM 1455 C C . ALA A 1 186 ? 71.260 -6.514 -101.413 1.00 74.75 186 ALA A C 1
ATOM 1457 O O . ALA A 1 186 ? 72.183 -7.002 -102.070 1.00 74.75 186 ALA A O 1
ATOM 1458 N N . GLN A 1 187 ? 70.027 -6.451 -101.919 1.00 80.94 187 GLN A N 1
ATOM 1459 C CA . GLN A 1 187 ? 69.714 -6.901 -103.276 1.00 80.94 187 GLN A CA 1
ATOM 1460 C C . GLN A 1 187 ? 70.272 -5.948 -104.350 1.00 80.94 187 GLN A C 1
ATOM 1462 O O . GLN A 1 187 ? 70.758 -6.391 -105.389 1.00 80.94 187 GLN A O 1
ATOM 1467 N N . ALA A 1 188 ? 70.274 -4.639 -104.091 1.00 75.50 188 ALA A N 1
ATOM 1468 C CA . ALA A 1 188 ? 70.869 -3.652 -104.989 1.00 75.50 188 ALA A CA 1
ATOM 1469 C C . ALA A 1 188 ? 72.400 -3.786 -105.068 1.00 75.50 188 ALA A C 1
ATOM 1471 O O . ALA A 1 188 ? 72.968 -3.710 -106.159 1.00 75.50 188 ALA A O 1
ATOM 1472 N N . THR A 1 189 ? 73.077 -4.033 -103.941 1.00 75.69 189 THR A N 1
ATOM 1473 C CA . THR A 1 189 ? 74.536 -4.236 -103.928 1.00 75.69 189 THR A CA 1
ATOM 1474 C C . THR A 1 189 ? 74.941 -5.520 -104.644 1.00 75.69 189 THR A C 1
ATOM 1476 O O . THR A 1 189 ? 75.891 -5.505 -105.426 1.00 75.69 189 THR A O 1
ATOM 1479 N N . THR A 1 190 ? 74.200 -6.615 -104.457 1.00 76.38 190 THR A N 1
ATOM 1480 C CA . THR A 1 190 ? 74.442 -7.867 -105.197 1.00 76.38 190 THR A CA 1
ATOM 1481 C C . THR A 1 190 ? 74.199 -7.707 -106.702 1.00 76.38 190 THR A C 1
ATOM 1483 O O . THR A 1 190 ? 75.010 -8.177 -107.504 1.00 76.38 190 THR A O 1
ATOM 1486 N N . ALA A 1 191 ? 73.155 -6.975 -107.107 1.00 75.94 191 ALA A N 1
ATOM 1487 C CA . ALA A 1 191 ? 72.909 -6.648 -108.512 1.00 75.94 191 ALA A CA 1
ATOM 1488 C C . ALA A 1 191 ? 74.041 -5.798 -109.118 1.00 75.94 191 ALA A C 1
ATOM 1490 O O . ALA A 1 191 ? 74.557 -6.142 -110.185 1.00 75.94 191 ALA A O 1
ATOM 1491 N N . ALA A 1 192 ? 74.488 -4.749 -108.419 1.00 74.56 192 ALA A N 1
ATOM 1492 C CA . ALA A 1 192 ? 75.595 -3.900 -108.861 1.00 74.56 192 ALA A CA 1
ATOM 1493 C C . ALA A 1 192 ? 76.899 -4.697 -109.038 1.00 74.56 192 ALA A C 1
ATOM 1495 O O . ALA A 1 192 ? 77.573 -4.561 -110.061 1.00 74.56 192 ALA A O 1
ATOM 1496 N N . LEU A 1 193 ? 77.210 -5.592 -108.093 1.00 77.88 193 LEU A N 1
ATOM 1497 C CA . LEU A 1 193 ? 78.392 -6.452 -108.167 1.00 77.88 193 LEU A CA 1
ATOM 1498 C C . LEU A 1 193 ? 78.342 -7.377 -109.394 1.00 77.88 193 LEU A C 1
ATOM 1500 O O . LEU A 1 193 ? 79.339 -7.529 -110.098 1.00 77.88 193 LEU A O 1
ATOM 1504 N N . SER A 1 194 ? 77.168 -7.948 -109.692 1.00 77.31 194 SER A N 1
ATOM 1505 C CA . SER A 1 194 ? 76.976 -8.805 -110.870 1.00 77.31 194 SER A CA 1
ATOM 1506 C C . SER A 1 194 ? 77.175 -8.047 -112.187 1.00 77.31 194 SER A C 1
ATOM 1508 O O . SER A 1 194 ? 77.784 -8.568 -113.122 1.00 77.31 194 SER A O 1
ATOM 1510 N N . GLN A 1 195 ? 76.718 -6.793 -112.254 1.00 77.25 195 GLN A N 1
ATOM 1511 C CA . GLN A 1 195 ? 76.849 -5.956 -113.442 1.00 77.25 195 GLN A CA 1
ATOM 1512 C C . GLN A 1 195 ? 78.299 -5.522 -113.661 1.00 77.25 195 GLN A C 1
ATOM 1514 O O . GLN A 1 195 ? 78.778 -5.553 -114.795 1.00 77.25 195 GLN A O 1
ATOM 1519 N N . GLN A 1 196 ? 79.022 -5.206 -112.585 1.00 76.69 196 GLN A N 1
ATOM 1520 C CA . GLN A 1 196 ? 80.446 -4.888 -112.644 1.00 76.69 196 GLN A CA 1
ATOM 1521 C C . GLN A 1 196 ? 81.279 -6.089 -113.109 1.00 76.69 196 GLN A C 1
ATOM 1523 O O . GLN A 1 196 ? 82.125 -5.932 -113.987 1.00 76.69 196 GLN A O 1
ATOM 1528 N N . LEU A 1 197 ? 80.976 -7.296 -112.617 1.00 75.62 197 LEU A N 1
ATOM 1529 C CA . LEU A 1 197 ? 81.572 -8.546 -113.107 1.00 75.62 197 LEU A CA 1
ATOM 1530 C C . LEU A 1 197 ? 81.332 -8.746 -114.608 1.00 75.62 197 LEU A C 1
ATOM 1532 O O . LEU A 1 197 ? 82.249 -9.109 -115.342 1.00 75.62 197 LEU A O 1
ATOM 1536 N N . LYS A 1 198 ? 80.115 -8.453 -115.079 1.00 75.38 198 LYS A N 1
ATOM 1537 C CA . LYS A 1 198 ? 79.743 -8.562 -116.496 1.00 75.38 198 LYS A CA 1
ATOM 1538 C C . LYS A 1 198 ? 80.525 -7.581 -117.374 1.00 75.38 198 LYS A C 1
ATOM 1540 O O . LYS A 1 198 ? 81.039 -7.976 -118.416 1.00 75.38 198 LYS A O 1
ATOM 1545 N N . VAL A 1 199 ? 80.654 -6.324 -116.941 1.00 76.69 199 VAL A N 1
ATOM 1546 C CA . VAL A 1 199 ? 81.469 -5.309 -117.632 1.00 76.69 199 VAL A CA 1
ATOM 1547 C C . VAL A 1 199 ? 82.934 -5.733 -117.654 1.00 76.69 199 VAL A C 1
ATOM 1549 O O . VAL A 1 199 ? 83.548 -5.723 -118.712 1.00 76.69 199 VAL A O 1
ATOM 1552 N N . GLN A 1 200 ? 83.473 -6.189 -116.525 1.00 76.00 200 GLN A N 1
ATOM 1553 C CA . GLN A 1 200 ? 84.870 -6.602 -116.422 1.00 76.00 200 GLN A CA 1
ATOM 1554 C C . GLN A 1 200 ? 85.193 -7.805 -117.322 1.00 76.00 200 GLN A C 1
ATOM 1556 O O . GLN A 1 200 ? 86.253 -7.828 -117.943 1.00 76.00 200 GLN A O 1
ATOM 1561 N N . GLN A 1 201 ? 84.275 -8.769 -117.459 1.00 69.38 201 GLN A N 1
ATOM 1562 C CA . GLN A 1 201 ? 84.421 -9.869 -118.418 1.00 69.38 201 GLN A CA 1
ATOM 1563 C C . GLN A 1 201 ? 84.446 -9.381 -119.872 1.00 69.38 201 GLN A C 1
ATOM 1565 O O . GLN A 1 201 ? 85.281 -9.846 -120.647 1.00 69.38 201 GLN A O 1
ATOM 1570 N N . LEU A 1 202 ? 83.580 -8.431 -120.241 1.00 71.81 202 LEU A N 1
ATOM 1571 C CA . LEU A 1 202 ? 83.565 -7.855 -121.591 1.00 71.81 202 LEU A CA 1
ATOM 1572 C C . LEU A 1 202 ? 84.850 -7.074 -121.894 1.00 71.81 202 LEU A C 1
ATOM 1574 O O . LEU A 1 202 ? 85.410 -7.233 -122.976 1.00 71.81 202 LEU A O 1
ATOM 1578 N N . THR A 1 203 ? 85.358 -6.295 -120.936 1.00 74.06 203 THR A N 1
ATOM 1579 C CA . THR A 1 203 ? 86.629 -5.574 -121.093 1.00 74.06 203 THR A CA 1
ATOM 1580 C C . THR A 1 203 ? 87.800 -6.538 -121.261 1.00 74.06 203 THR A C 1
ATOM 1582 O O . THR A 1 203 ? 88.648 -6.327 -122.121 1.00 74.06 203 THR A O 1
ATOM 1585 N N . ASN A 1 204 ? 87.829 -7.631 -120.492 1.00 69.81 204 ASN A N 1
ATOM 1586 C CA . ASN A 1 204 ? 88.899 -8.622 -120.588 1.00 69.81 204 ASN A CA 1
ATOM 1587 C C . ASN A 1 204 ? 88.888 -9.338 -121.953 1.00 69.81 204 ASN A C 1
ATOM 1589 O O . ASN A 1 204 ? 89.938 -9.566 -122.542 1.00 69.81 204 ASN A O 1
ATOM 1593 N N . LEU A 1 205 ? 87.701 -9.637 -122.498 1.00 65.81 205 LEU A N 1
ATOM 1594 C CA . LEU A 1 205 ? 87.567 -10.200 -123.847 1.00 65.81 205 LEU A CA 1
ATOM 1595 C C . LEU A 1 205 ? 88.004 -9.215 -124.941 1.00 65.81 205 LEU A C 1
ATOM 1597 O O . LEU A 1 205 ? 88.664 -9.629 -125.893 1.00 65.81 205 LEU A O 1
ATOM 1601 N N . ALA A 1 206 ? 87.688 -7.925 -124.795 1.00 61.97 206 ALA A N 1
ATOM 1602 C CA . ALA A 1 206 ? 88.158 -6.892 -125.719 1.00 61.97 206 ALA A CA 1
ATOM 1603 C C . ALA A 1 206 ? 89.693 -6.785 -125.705 1.00 61.97 206 ALA A C 1
ATOM 1605 O O . ALA A 1 206 ? 90.319 -6.780 -126.765 1.00 61.97 206 ALA A O 1
ATOM 1606 N N . GLN A 1 207 ? 90.299 -6.813 -124.516 1.00 62.41 207 GLN A N 1
ATOM 1607 C CA . GLN A 1 207 ? 91.749 -6.736 -124.342 1.00 62.41 207 GLN A CA 1
ATOM 1608 C C . GLN A 1 207 ? 92.479 -7.963 -124.923 1.00 62.41 207 GLN A C 1
ATOM 1610 O O . GLN A 1 207 ? 93.540 -7.819 -125.524 1.00 62.41 207 GLN A O 1
ATOM 1615 N N . ILE A 1 208 ? 91.885 -9.161 -124.830 1.00 60.88 208 ILE A N 1
ATOM 1616 C CA . ILE A 1 208 ? 92.414 -10.373 -125.482 1.00 60.88 208 ILE A CA 1
ATOM 1617 C C . ILE A 1 208 ? 92.351 -10.259 -127.017 1.00 60.88 208 ILE A C 1
ATOM 1619 O O . ILE A 1 208 ? 93.257 -10.740 -127.696 1.00 60.88 208 ILE A O 1
ATOM 1623 N N . SER A 1 209 ? 91.315 -9.622 -127.580 1.00 58.25 209 SER A N 1
ATOM 1624 C CA . SER A 1 209 ? 91.203 -9.449 -129.039 1.00 58.25 209 SER A CA 1
ATOM 1625 C C . SER A 1 209 ? 92.244 -8.477 -129.605 1.00 58.25 209 SER A C 1
ATOM 1627 O O . SER A 1 209 ? 92.834 -8.745 -130.647 1.00 58.25 209 SER A O 1
ATOM 1629 N N . GLU A 1 210 ? 92.553 -7.408 -128.870 1.00 59.47 210 GLU A N 1
ATOM 1630 C CA . GLU A 1 210 ? 93.528 -6.395 -129.288 1.00 59.47 210 GLU A CA 1
ATOM 1631 C C . GLU A 1 210 ? 94.966 -6.954 -129.279 1.00 59.47 210 GLU A C 1
ATOM 1633 O O . GLU A 1 210 ? 95.778 -6.656 -130.156 1.00 59.47 210 GLU A O 1
ATOM 1638 N N . GLU A 1 211 ? 95.266 -7.864 -128.346 1.00 59.12 211 GLU A N 1
ATOM 1639 C CA . GLU A 1 211 ? 96.547 -8.579 -128.301 1.00 59.12 211 GLU A CA 1
ATOM 1640 C C . GLU A 1 211 ? 96.665 -9.673 -129.386 1.00 59.12 211 GLU A C 1
ATOM 1642 O O . GLU A 1 211 ? 97.773 -10.016 -129.816 1.00 59.12 211 GLU A O 1
ATOM 1647 N N . ALA A 1 212 ? 95.533 -10.213 -129.857 1.00 56.25 212 ALA A N 1
ATOM 1648 C CA . ALA A 1 212 ? 95.492 -11.168 -130.964 1.00 56.25 212 ALA A CA 1
ATOM 1649 C C . ALA A 1 212 ? 95.728 -10.480 -132.321 1.00 56.25 212 ALA A C 1
ATOM 1651 O O . ALA A 1 212 ? 96.518 -10.983 -133.124 1.00 56.25 212 ALA A O 1
ATOM 1652 N N . ASP A 1 213 ? 95.139 -9.302 -132.548 1.00 54.88 213 ASP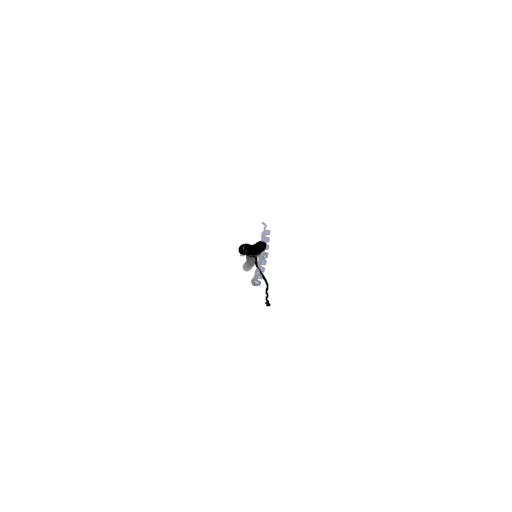 A N 1
ATOM 1653 C CA . ASP A 1 213 ? 95.310 -8.544 -133.796 1.00 54.88 213 ASP A CA 1
ATOM 1654 C C . ASP A 1 213 ? 96.745 -8.016 -133.975 1.00 54.88 213 ASP A C 1
ATOM 1656 O O . ASP A 1 213 ? 97.288 -8.048 -135.085 1.00 54.88 213 ASP A O 1
ATOM 1660 N N . LEU A 1 214 ? 97.431 -7.641 -132.885 1.00 56.22 214 LEU A N 1
ATOM 1661 C CA . LEU A 1 214 ? 98.833 -7.201 -132.944 1.00 56.22 214 LEU A CA 1
ATOM 1662 C C . LEU A 1 214 ? 99.806 -8.340 -133.318 1.00 56.22 214 LEU A C 1
ATOM 1664 O O . LEU A 1 214 ? 100.831 -8.109 -133.962 1.00 56.22 214 LEU A O 1
ATOM 1668 N N . LYS A 1 215 ? 99.484 -9.588 -132.947 1.00 56.66 215 LYS A N 1
ATOM 1669 C CA . LYS A 1 215 ? 100.288 -10.774 -133.298 1.00 56.66 215 LYS A CA 1
ATOM 1670 C C . LYS A 1 215 ? 100.045 -11.249 -134.731 1.00 56.66 215 LYS A C 1
ATOM 1672 O O . LYS A 1 215 ? 100.974 -11.756 -135.357 1.00 56.66 215 LYS A O 1
ATOM 1677 N N . ILE A 1 216 ? 98.836 -11.068 -135.266 1.00 58.06 216 ILE A N 1
ATOM 1678 C CA . ILE A 1 216 ? 98.501 -11.460 -136.644 1.00 58.06 216 ILE A CA 1
ATOM 1679 C C . ILE A 1 216 ? 99.149 -10.505 -137.665 1.00 58.06 216 ILE A C 1
ATOM 1681 O O . ILE A 1 216 ? 99.648 -10.965 -138.692 1.00 58.06 216 ILE A O 1
ATOM 1685 N N . LEU A 1 217 ? 99.245 -9.203 -137.368 1.00 54.31 217 LEU A N 1
ATOM 1686 C CA . LEU A 1 217 ? 99.866 -8.215 -138.267 1.00 54.31 217 LEU A CA 1
ATOM 1687 C C . LEU A 1 217 ? 101.398 -8.351 -138.385 1.00 54.31 217 LEU A C 1
ATOM 1689 O O . LEU A 1 217 ? 101.929 -8.225 -139.487 1.00 54.31 217 LEU A O 1
ATOM 1693 N N . LEU A 1 218 ? 102.110 -8.719 -137.311 1.00 57.91 218 LEU A N 1
ATOM 1694 C CA . LEU A 1 218 ? 103.562 -8.985 -137.367 1.00 57.91 218 LEU A CA 1
ATOM 1695 C C . LEU A 1 218 ? 103.928 -10.255 -138.162 1.00 57.91 218 LEU A C 1
ATOM 1697 O O . LEU A 1 218 ? 105.046 -10.365 -138.663 1.00 57.91 218 LEU A O 1
ATOM 1701 N N . ALA A 1 219 ? 103.003 -11.208 -138.313 1.00 55.62 219 ALA A N 1
ATOM 1702 C CA . ALA A 1 219 ? 103.245 -12.439 -139.067 1.00 55.62 219 ALA A CA 1
ATOM 1703 C C . ALA A 1 219 ? 103.106 -12.263 -140.595 1.00 55.62 219 ALA A C 1
ATOM 1705 O O . ALA A 1 219 ? 103.683 -13.042 -141.355 1.00 55.62 219 ALA A O 1
ATOM 1706 N N . ILE A 1 220 ? 102.371 -11.245 -141.059 1.00 57.16 220 ILE A N 1
ATOM 1707 C CA . ILE A 1 220 ? 102.053 -11.050 -142.486 1.00 57.16 220 ILE A CA 1
ATOM 1708 C C . ILE A 1 220 ? 103.121 -10.211 -143.215 1.00 57.16 220 ILE A C 1
ATOM 1710 O O . ILE A 1 220 ? 103.389 -10.450 -144.393 1.00 57.16 220 ILE A O 1
ATOM 1714 N N . GLU A 1 221 ? 103.815 -9.294 -142.534 1.00 52.91 221 GLU A N 1
ATOM 1715 C CA . GLU A 1 221 ? 104.809 -8.410 -143.173 1.00 52.91 221 GLU A CA 1
ATOM 1716 C C . GLU A 1 221 ? 106.180 -9.082 -143.413 1.00 52.91 221 GLU A C 1
ATOM 1718 O O . GLU A 1 221 ? 106.962 -8.645 -144.257 1.00 52.91 221 GLU A O 1
ATOM 1723 N N . ALA A 1 222 ? 106.453 -10.219 -142.763 1.00 52.47 222 ALA A N 1
ATOM 1724 C CA . ALA A 1 222 ? 107.700 -10.971 -142.942 1.00 52.47 222 ALA A CA 1
ATOM 1725 C C . ALA A 1 222 ? 107.750 -11.839 -144.225 1.00 52.47 222 ALA A C 1
ATOM 1727 O O . ALA A 1 222 ? 108.812 -12.361 -144.563 1.00 52.47 222 ALA A O 1
ATOM 1728 N N . ILE A 1 223 ? 106.634 -12.011 -144.951 1.00 52.19 223 ILE A N 1
ATOM 1729 C CA . ILE A 1 223 ? 106.510 -13.029 -146.019 1.00 52.19 223 ILE A CA 1
ATOM 1730 C C . ILE A 1 223 ? 106.362 -12.426 -147.439 1.00 52.19 223 ILE A C 1
ATOM 1732 O O . ILE A 1 223 ? 106.558 -13.126 -148.428 1.00 52.19 223 ILE A O 1
ATOM 1736 N N . GLY A 1 224 ? 106.118 -11.120 -147.591 1.00 48.59 224 GLY A N 1
ATOM 1737 C CA . GLY A 1 224 ? 105.822 -10.504 -148.901 1.00 48.59 224 GLY A CA 1
ATOM 1738 C C . GLY A 1 224 ? 107.010 -9.980 -149.724 1.00 48.59 224 GLY A C 1
ATOM 1739 O O . GLY A 1 224 ? 106.819 -9.554 -150.861 1.00 48.59 224 GLY A O 1
ATOM 1740 N N . ALA A 1 225 ? 108.234 -9.989 -149.188 1.00 42.59 225 ALA A N 1
ATOM 1741 C CA . ALA A 1 225 ? 109.411 -9.387 -149.821 1.00 42.59 225 ALA A CA 1
ATOM 1742 C C . ALA A 1 225 ? 110.312 -10.402 -150.544 1.00 42.59 225 ALA A C 1
ATOM 1744 O O . ALA A 1 225 ? 111.532 -10.341 -150.417 1.00 42.59 225 ALA A O 1
ATOM 1745 N N . ARG A 1 226 ? 109.759 -11.358 -151.302 1.00 42.75 226 ARG A N 1
ATOM 1746 C CA . ARG A 1 226 ? 110.557 -12.165 -152.240 1.00 42.75 226 ARG A CA 1
ATOM 1747 C C . ARG A 1 226 ? 109.648 -12.900 -153.228 1.00 42.75 226 ARG A C 1
ATOM 1749 O O . ARG A 1 226 ? 108.727 -13.598 -152.829 1.00 42.75 226 ARG A O 1
ATOM 1756 N N . THR A 1 227 ? 110.002 -12.804 -154.508 1.00 44.41 227 THR A N 1
ATOM 1757 C CA . THR A 1 227 ? 109.636 -13.712 -155.614 1.00 44.41 227 THR A CA 1
ATOM 1758 C C . THR A 1 227 ? 108.201 -13.694 -156.147 1.00 44.41 227 THR A C 1
ATOM 1760 O O . THR A 1 227 ? 107.301 -14.346 -155.633 1.00 44.41 227 THR A O 1
ATOM 1763 N N . GLY A 1 228 ? 108.050 -13.064 -157.316 1.00 32.28 228 GLY A N 1
ATOM 1764 C CA . GLY A 1 228 ? 107.133 -13.561 -158.334 1.00 32.28 228 GLY A CA 1
ATOM 1765 C C . GLY A 1 228 ? 107.710 -14.810 -159.002 1.00 32.28 228 GLY A C 1
ATOM 1766 O O . GLY A 1 228 ? 108.902 -14.841 -159.295 1.00 32.28 228 GLY A O 1
ATOM 1767 N N . CYS A 1 229 ? 106.871 -15.823 -159.220 1.00 34.75 229 CYS A N 1
ATOM 1768 C CA . CYS A 1 229 ? 106.913 -16.743 -160.359 1.00 34.75 229 CYS A CA 1
ATOM 1769 C C . CYS A 1 229 ? 105.785 -17.783 -160.252 1.00 34.75 229 CYS A C 1
ATOM 1771 O O . CYS A 1 229 ? 105.624 -18.413 -159.217 1.00 34.75 229 CYS A O 1
ATOM 1773 N N . LEU A 1 230 ? 105.108 -17.991 -161.386 1.00 36.22 230 LEU A N 1
ATOM 1774 C CA . LEU A 1 230 ? 104.672 -19.283 -161.933 1.00 36.22 230 LEU A CA 1
ATOM 1775 C C . LEU A 1 230 ? 103.648 -20.172 -161.176 1.00 36.22 230 LEU A C 1
ATOM 1777 O O . LEU A 1 230 ? 103.949 -20.819 -160.186 1.00 36.22 230 LEU A O 1
ATOM 1781 N N . MET A 1 231 ? 102.522 -20.378 -161.883 1.00 32.66 231 MET A N 1
ATOM 1782 C CA . MET A 1 231 ? 102.123 -21.683 -162.458 1.00 32.66 231 MET A CA 1
ATOM 1783 C C . MET A 1 231 ? 101.156 -22.588 -161.659 1.00 32.66 231 MET A C 1
ATOM 1785 O O . MET A 1 231 ? 101.516 -23.205 -160.672 1.00 32.66 231 MET A O 1
ATOM 1789 N N . VAL A 1 232 ? 99.947 -22.711 -162.235 1.00 38.12 232 VAL A N 1
ATOM 1790 C CA . VAL A 1 232 ? 99.162 -23.940 -162.513 1.00 38.12 232 VAL A CA 1
ATOM 1791 C C . VAL A 1 232 ? 98.718 -24.849 -161.339 1.00 38.12 232 VAL A C 1
ATOM 1793 O O . VAL A 1 232 ? 99.521 -25.400 -160.605 1.00 38.12 232 VAL A O 1
ATOM 1796 N N . CYS A 1 233 ? 97.385 -25.033 -161.290 1.00 39.59 233 CYS A N 1
ATOM 1797 C CA . CYS A 1 233 ? 96.517 -26.094 -160.719 1.00 39.59 233 CYS A CA 1
ATOM 1798 C C . CYS A 1 233 ? 97.167 -27.439 -160.301 1.00 39.59 233 CYS A C 1
ATOM 1800 O O . CYS A 1 233 ? 98.126 -27.840 -160.959 1.00 39.59 233 CYS A O 1
ATOM 1802 N N . PRO A 1 234 ? 96.581 -28.243 -159.366 1.00 46.06 234 PRO A N 1
ATOM 1803 C CA . PRO A 1 234 ? 95.137 -28.564 -159.307 1.00 46.06 234 PRO A CA 1
ATOM 1804 C C . PRO A 1 234 ? 94.500 -28.825 -157.907 1.00 46.06 234 PRO A C 1
ATOM 1806 O O . PRO A 1 234 ? 95.163 -28.884 -156.880 1.00 46.06 234 PRO A O 1
ATOM 1809 N N . TRP A 1 235 ? 93.168 -28.991 -157.924 1.00 38.09 235 TRP A N 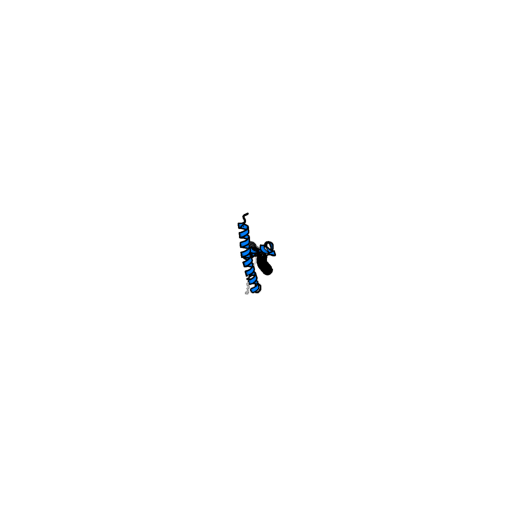1
ATOM 1810 C CA . TRP A 1 235 ? 92.243 -29.623 -156.945 1.00 38.09 235 TRP A CA 1
ATOM 1811 C C . TRP A 1 235 ? 92.833 -30.843 -156.174 1.00 38.09 235 TRP A C 1
ATOM 1813 O O . TRP A 1 235 ? 93.738 -31.460 -156.738 1.00 38.09 235 TRP A O 1
ATOM 1823 N N . PRO A 1 236 ? 92.294 -31.320 -155.008 1.00 51.88 236 PRO A N 1
ATOM 1824 C CA . PRO A 1 236 ? 90.856 -31.622 -154.867 1.00 51.88 236 PRO A CA 1
ATOM 1825 C C . PRO A 1 236 ? 90.197 -31.646 -153.444 1.00 51.88 236 PRO A C 1
ATOM 1827 O O . PRO A 1 236 ? 90.840 -31.752 -152.411 1.00 51.88 236 PRO A O 1
ATOM 1830 N N . HIS A 1 237 ? 88.854 -31.652 -153.465 1.00 41.72 237 HIS A N 1
ATOM 1831 C CA . HIS A 1 237 ? 87.915 -32.488 -152.683 1.00 41.72 237 HIS A CA 1
ATOM 1832 C C . HIS A 1 237 ? 87.780 -32.461 -151.131 1.00 41.72 237 HIS A C 1
ATOM 1834 O O . HIS A 1 237 ? 88.620 -32.971 -150.405 1.00 41.72 237 HIS A O 1
ATOM 1840 N N . THR A 1 238 ? 86.517 -32.200 -150.715 1.00 42.97 238 THR A N 1
ATOM 1841 C CA . THR A 1 238 ? 85.677 -32.983 -149.750 1.00 42.97 238 THR A CA 1
ATOM 1842 C C . THR A 1 238 ? 86.066 -32.985 -148.261 1.00 42.97 238 THR A C 1
ATOM 1844 O O . THR A 1 238 ? 87.231 -32.961 -147.927 1.00 42.97 238 THR A O 1
ATOM 1847 N N . ARG A 1 239 ? 85.177 -33.103 -147.266 1.00 41.56 239 ARG A N 1
ATOM 1848 C CA . ARG A 1 239 ? 83.740 -33.423 -147.145 1.00 41.56 239 ARG A CA 1
ATOM 1849 C C . ARG A 1 239 ? 83.394 -33.273 -145.652 1.00 41.56 239 ARG A C 1
ATOM 1851 O O . ARG A 1 239 ? 84.197 -33.731 -144.854 1.00 41.56 239 ARG A O 1
ATOM 1858 N N . LEU A 1 240 ? 82.147 -32.868 -145.366 1.00 39.31 240 LEU A N 1
ATOM 1859 C CA . LEU A 1 240 ? 81.270 -33.418 -144.305 1.00 39.31 240 LEU A CA 1
ATOM 1860 C C . LEU A 1 240 ? 81.746 -33.218 -142.838 1.00 39.31 240 LEU A C 1
ATOM 1862 O O . LEU A 1 240 ? 82.909 -32.980 -142.592 1.00 39.31 240 LEU A O 1
ATOM 1866 N N . PHE A 1 241 ? 80.950 -33.248 -141.769 1.00 37.62 241 PHE A N 1
ATOM 1867 C CA . PHE A 1 241 ? 79.782 -34.048 -141.385 1.00 37.62 241 PHE A CA 1
ATOM 1868 C C . PHE A 1 241 ? 79.285 -33.404 -140.052 1.00 37.62 241 PHE A C 1
ATOM 1870 O O . PHE A 1 241 ? 80.110 -33.089 -139.204 1.00 37.62 241 PHE A O 1
ATOM 1877 N N . TRP A 1 242 ? 78.037 -32.931 -139.964 1.00 39.84 242 TRP A N 1
ATOM 1878 C CA . TRP A 1 242 ? 76.940 -33.466 -139.124 1.00 39.84 242 TRP A CA 1
ATOM 1879 C C . TRP A 1 242 ? 76.984 -33.258 -137.587 1.00 39.84 242 TRP A C 1
ATOM 1881 O O . TRP A 1 242 ? 77.914 -33.685 -136.922 1.00 39.84 242 TRP A O 1
ATOM 1891 N N . MET A 1 243 ? 75.878 -32.670 -137.098 1.00 39.78 243 MET A N 1
ATOM 1892 C CA . MET A 1 243 ? 75.137 -32.862 -135.831 1.00 39.78 243 MET A CA 1
ATOM 1893 C C . MET A 1 243 ? 75.864 -33.128 -134.501 1.00 39.78 243 MET A C 1
ATOM 1895 O O . MET A 1 243 ? 76.492 -34.168 -134.333 1.00 39.78 243 MET A O 1
ATOM 1899 N N . ALA A 1 244 ? 75.548 -32.309 -133.490 1.00 41.22 244 ALA A N 1
ATOM 1900 C CA . ALA A 1 244 ? 74.594 -32.612 -132.405 1.00 41.22 244 ALA A CA 1
ATOM 1901 C C . ALA A 1 244 ? 74.451 -31.392 -131.479 1.00 41.22 244 ALA A C 1
ATOM 1903 O O . ALA A 1 244 ? 75.483 -30.729 -131.233 1.00 41.22 244 ALA A O 1
#

Foldseek 3Di:
DDPVVVVVVVVVVVVLLVVLVVLLVVCVVVVNDLVSADDDPNLVVCVCCCVVPVVVHDPSSVVSNVSNVVVRVVVVVVVVVVVVVVVVVVVVVVVVVVVVVVVVVVVVVVVVVVVVVVVVVVVVVVVVVVVVVVVVVVVVVVVVVVVVVVVVVVVVVVVVVVVVVVVVVVVVVVVVVVVVVVVVVVVVVVVVVVVVVVVVVVVVVVVVVVVVVVVVVVVPVVPPPDDDDDDDDDDDDYDDDDDD

Sequence (244 aa):
PTLRRWLDEDREWLRQHRQLSEDAEAWTAHQQEASFLYRGSRLAAVETWPEQHGDELSPLEQEFLQASLTEQARLAAEKVAQQRQEEQLIMERQTAVRLRRFSIALGVVFVLALLAALFALGQRQQAQTSLRVAQTAEADANRQTGERATAEALANERADALATAEALALTQAAAESQARGTAVAAQATTAALSQQLKVQQLTNLAQISEEADLKILLAIEAIGARTGCLMVCPWPHTRLFWMA